Protein AF-A0AB34GK76-F1 (afdb_monomer_lite)

InterPro domains:
  IPR032735 BROMI, middle region [PF14961] (6-188)

Secondary structure (DSSP, 8-state):
-HHHHHHHHHHHHHHHHHHHHT-HHHHHHHHHHHHHHHHHHHHHHHHHHTT-----------SS--HHHHHHHHHHHHHHHHHHHHTSHHHHTT-SEE-TT-SSEE-HHHHHHHHHHHHHHSPP------TT------HHHHHHHHHHHHHHSHHHIIIIISSHHHHHHHHHHHHHHHHS-SS-HHHHHHHHHHH-----

Organism: Eschrichtius robustus (NCBI:txid9764)

Sequence (200 aa):
MINSLIHAYYSRTAVLKLIEKKYKSLITTAVQQCVQYFELCKTMKADEVLGHSKPCGNKQKTFYYSGQELQYIYFIHSLCLLGRLLIYTQGRKLFPIKLKNRKDSVSLADLLVLFTQLIYYSPSCPKMTSPGHLENYSPASMVTEILCILCDQKECAIECLYNNTVIEALLQPIHNLMKGTKVSIKESLNWILVNIQWDF

Foldseek 3Di:
DVVVVVVVVVVVVVVLVCCLPPVVVLLLQLLVLLVVLLVVLVVVVVCVVVVNDDPPPDDDDDVDDDPNRVSLVSNLVSLVVLLVLLVDPSSLVSDQADHPPDPDTQHLQNSLLSLLVCLVSFDDPPPPDDPPDPPPSGSNQSSLVSVVVLCVDPVSCVVRVPDPSNVCSNCVVVVCVVVDPDDPPPVVVCSCVVRDPPPD

pLDDT: mean 77.75, std 19.76, range [31.86, 97.38]

Structure (mmCIF, N/CA/C/O backbone):
data_AF-A0AB34GK76-F1
#
_entry.id   AF-A0AB34GK76-F1
#
loop_
_atom_site.group_PDB
_atom_site.id
_atom_site.type_symbol
_atom_site.label_atom_id
_atom_site.label_alt_id
_atom_site.label_comp_id
_atom_site.label_asym_id
_atom_site.label_entity_id
_atom_site.label_seq_id
_atom_site.pdbx_PDB_ins_code
_atom_site.Cartn_x
_atom_site.Cartn_y
_atom_site.Cartn_z
_atom_site.occupancy
_atom_site.B_iso_or_equiv
_atom_site.auth_seq_id
_atom_site.auth_comp_id
_atom_site.auth_asym_id
_atom_site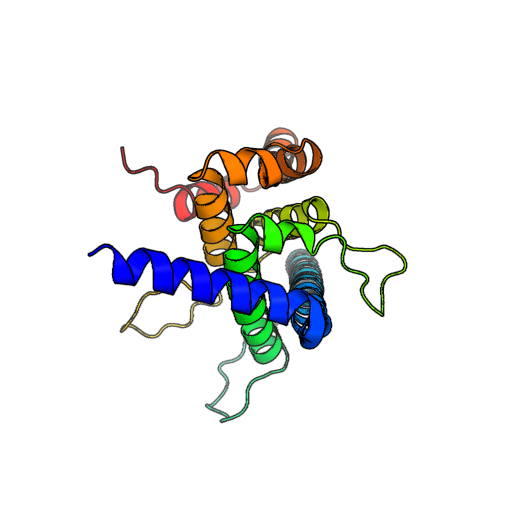.auth_atom_id
_atom_site.pdbx_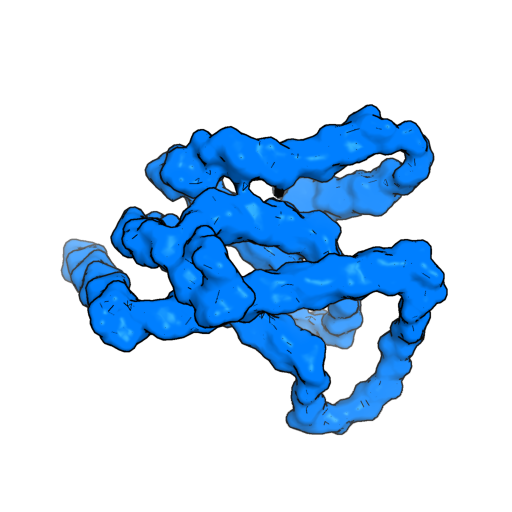PDB_model_num
ATOM 1 N N . MET A 1 1 ? -24.176 -21.810 9.307 1.00 43.62 1 MET A N 1
ATOM 2 C CA . MET A 1 1 ? -23.784 -20.639 8.487 1.00 43.62 1 MET A CA 1
ATOM 3 C C . MET A 1 1 ? -23.491 -19.371 9.306 1.00 43.62 1 MET A C 1
ATOM 5 O O . MET A 1 1 ? -22.731 -18.542 8.838 1.00 43.62 1 MET A O 1
ATOM 9 N N . ILE A 1 2 ? -24.004 -19.230 10.540 1.00 50.25 2 ILE A N 1
ATOM 10 C CA . ILE A 1 2 ? -23.722 -18.077 11.429 1.00 50.25 2 ILE A CA 1
ATOM 11 C C . ILE A 1 2 ? -22.327 -18.167 12.093 1.00 50.25 2 ILE A C 1
ATOM 13 O O . ILE A 1 2 ? -21.619 -17.169 12.198 1.00 50.25 2 ILE A O 1
ATOM 17 N N . ASN A 1 3 ? -21.871 -19.373 12.45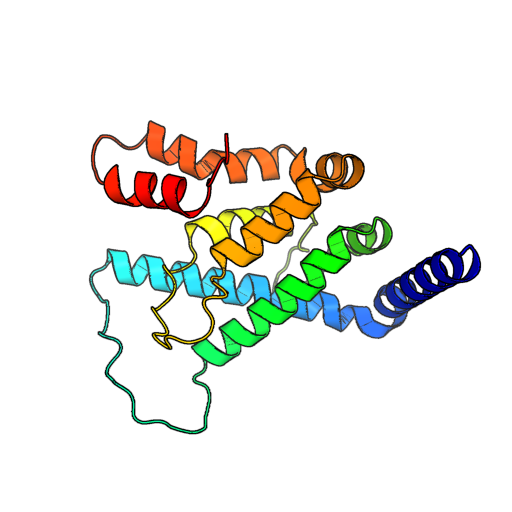3 1.00 39.09 3 ASN A N 1
ATOM 18 C CA . ASN A 1 3 ? -20.585 -19.564 13.141 1.00 39.09 3 ASN A CA 1
ATOM 19 C C . ASN A 1 3 ? -19.352 -19.189 12.297 1.00 39.09 3 ASN A C 1
ATOM 21 O O . ASN A 1 3 ? -18.374 -18.706 12.856 1.00 39.09 3 ASN A O 1
ATOM 25 N N . SER A 1 4 ? -19.378 -19.349 10.967 1.00 41.72 4 SER A N 1
ATOM 26 C CA . SER A 1 4 ? -18.230 -19.013 10.103 1.00 41.72 4 SER A CA 1
ATOM 27 C C . SER A 1 4 ? -18.017 -17.503 9.959 1.00 41.72 4 SER A C 1
ATOM 29 O O . SER A 1 4 ? -16.875 -17.048 9.942 1.00 41.72 4 SER A O 1
ATOM 31 N N . LEU A 1 5 ? -19.098 -16.716 9.917 1.00 52.47 5 LEU A N 1
ATOM 32 C CA . LEU A 1 5 ? -19.041 -15.255 9.820 1.00 52.47 5 LEU A CA 1
ATOM 33 C C . LEU A 1 5 ? -18.483 -14.633 11.110 1.00 52.47 5 LEU A C 1
ATOM 35 O O . LEU A 1 5 ? -17.602 -13.773 11.059 1.00 52.47 5 LEU A O 1
ATOM 39 N N . ILE A 1 6 ? -18.935 -15.132 12.266 1.00 54.16 6 ILE A N 1
ATOM 40 C CA . ILE A 1 6 ? -18.472 -14.686 13.587 1.00 54.16 6 ILE A CA 1
ATOM 41 C C . ILE A 1 6 ? -17.004 -15.085 13.800 1.00 54.16 6 ILE A C 1
ATOM 43 O O . ILE A 1 6 ? -16.203 -14.270 14.257 1.00 54.16 6 ILE A O 1
ATOM 47 N N . HIS A 1 7 ? -16.613 -16.298 13.397 1.00 51.28 7 HIS A N 1
ATOM 48 C CA . HIS A 1 7 ? -15.236 -16.776 13.542 1.00 51.28 7 HIS A CA 1
ATOM 49 C C . HIS A 1 7 ? -14.255 -16.038 12.614 1.00 51.28 7 HIS A C 1
ATOM 51 O O . HIS A 1 7 ? -13.140 -15.706 13.025 1.00 51.28 7 HIS A O 1
ATOM 57 N N . ALA A 1 8 ? -14.670 -15.713 11.385 1.00 56.62 8 ALA A N 1
ATOM 58 C CA . ALA A 1 8 ? -13.870 -14.915 10.457 1.00 56.62 8 ALA A CA 1
ATOM 59 C C . ALA A 1 8 ? -13.699 -13.467 10.948 1.00 56.62 8 ALA A C 1
ATOM 61 O O . ALA A 1 8 ? -12.592 -12.928 10.906 1.00 56.62 8 ALA A O 1
ATOM 62 N N . TYR A 1 9 ? -14.763 -12.843 11.461 1.00 60.91 9 TYR A N 1
ATOM 63 C CA . TYR A 1 9 ? -14.709 -11.482 12.001 1.00 60.91 9 TYR A CA 1
ATOM 64 C C . TYR A 1 9 ? -13.860 -11.387 13.280 1.00 60.91 9 TYR A C 1
ATOM 66 O O . TYR A 1 9 ? -13.034 -10.477 13.426 1.00 60.91 9 TYR A O 1
ATOM 74 N N . TYR A 1 10 ? -14.003 -12.363 14.182 1.00 60.69 10 TYR A N 1
ATOM 75 C CA . TYR A 1 10 ? -13.216 -12.454 15.411 1.00 60.69 10 TYR A CA 1
ATOM 76 C C . TYR A 1 10 ? -11.724 -12.662 15.114 1.00 60.69 10 TYR A C 1
ATOM 78 O O . TYR A 1 10 ? -10.877 -11.941 15.645 1.00 60.69 10 TYR A O 1
ATOM 86 N N . SER A 1 11 ? -11.406 -13.579 14.193 1.00 72.00 11 SER A N 1
ATOM 87 C CA . SER A 1 11 ? -10.033 -13.852 13.756 1.00 72.00 11 SER A CA 1
ATOM 88 C C . SER A 1 11 ? -9.364 -12.612 13.150 1.00 72.00 11 SER A C 1
ATOM 90 O O . SER A 1 11 ? -8.265 -12.241 13.563 1.00 72.00 11 SER A O 1
ATOM 92 N N . ARG A 1 12 ? -10.049 -11.895 12.249 1.00 80.56 12 ARG A N 1
ATOM 93 C CA . ARG A 1 12 ? -9.519 -10.674 11.609 1.00 80.56 12 ARG A CA 1
ATOM 94 C C . ARG A 1 12 ? -9.251 -9.558 12.616 1.00 80.56 12 ARG A C 1
ATOM 96 O O . ARG A 1 12 ? -8.193 -8.934 12.583 1.00 80.56 12 ARG A O 1
ATOM 103 N N . THR A 1 13 ? -10.175 -9.344 13.550 1.00 81.69 13 THR A N 1
ATOM 104 C CA . THR A 1 13 ? -10.023 -8.330 14.602 1.00 81.69 13 THR A CA 1
ATOM 105 C C . THR A 1 13 ? -8.851 -8.657 15.532 1.00 81.69 13 THR A C 1
ATOM 107 O O . THR A 1 13 ? -8.089 -7.762 15.900 1.00 81.69 13 THR A O 1
ATOM 110 N N . ALA A 1 14 ? -8.672 -9.930 15.898 1.00 85.19 14 ALA A N 1
ATOM 111 C CA . ALA A 1 14 ? -7.535 -10.368 16.704 1.00 85.19 14 ALA A CA 1
ATOM 112 C C . ALA A 1 14 ? -6.200 -10.147 15.973 1.00 85.19 14 ALA A C 1
ATOM 114 O O . ALA A 1 14 ? -5.262 -9.613 16.566 1.00 85.19 14 ALA A O 1
ATOM 115 N N . VAL A 1 15 ? -6.131 -10.478 14.679 1.00 87.31 15 VAL A N 1
ATOM 116 C CA . VAL A 1 15 ? -4.936 -10.259 13.849 1.00 87.31 15 VAL A CA 1
ATOM 117 C C . VAL A 1 15 ? -4.590 -8.772 13.749 1.00 87.31 15 VAL A C 1
ATOM 119 O O . VAL A 1 15 ? -3.445 -8.406 14.000 1.00 87.31 15 VAL A O 1
ATOM 122 N N . LEU A 1 16 ? -5.558 -7.894 13.466 1.00 87.69 16 LEU A N 1
ATOM 123 C CA . LEU A 1 16 ? -5.315 -6.446 13.377 1.00 87.69 16 LEU A CA 1
ATOM 124 C C . LEU A 1 16 ? -4.818 -5.862 14.709 1.00 87.69 16 LEU A C 1
ATOM 126 O O . LEU A 1 16 ? -3.861 -5.090 14.723 1.00 87.69 16 LEU A O 1
ATOM 130 N N . LYS A 1 17 ? -5.382 -6.306 15.841 1.00 88.56 17 LYS A N 1
ATOM 131 C CA . LYS A 1 17 ? -4.897 -5.925 17.180 1.00 88.56 17 LYS A CA 1
ATOM 132 C C . LYS A 1 17 ? -3.474 -6.420 17.453 1.00 88.56 17 LYS A C 1
ATOM 134 O O . LYS A 1 17 ? -2.694 -5.716 18.091 1.00 88.56 17 LYS A O 1
ATOM 139 N N . LEU A 1 18 ? -3.120 -7.624 17.000 1.00 90.00 18 LEU A N 1
ATOM 140 C CA . LEU A 1 18 ? -1.758 -8.151 17.130 1.00 90.00 18 LEU A CA 1
ATOM 141 C C . LEU A 1 18 ? -0.768 -7.365 16.268 1.00 90.00 18 LEU A C 1
ATOM 143 O O . LEU A 1 18 ? 0.337 -7.073 16.729 1.00 90.00 18 LEU A O 1
ATOM 147 N N . ILE A 1 19 ? -1.163 -6.992 15.050 1.00 90.38 19 ILE A N 1
ATOM 148 C CA . ILE A 1 19 ? -0.364 -6.132 14.172 1.00 90.38 19 ILE A CA 1
ATOM 149 C C . ILE A 1 19 ? -0.089 -4.796 14.859 1.00 90.38 19 ILE A C 1
ATOM 151 O O . ILE A 1 19 ? 1.066 -4.394 14.961 1.00 90.38 19 ILE A O 1
ATOM 155 N N . GLU A 1 20 ? -1.122 -4.154 15.393 1.00 88.75 20 GLU A N 1
ATOM 156 C CA . GLU A 1 20 ? -1.001 -2.871 16.083 1.00 88.75 20 GLU A CA 1
ATOM 157 C C . GLU A 1 20 ? -0.071 -2.946 17.305 1.00 88.75 20 GLU A C 1
ATOM 159 O O . GLU A 1 20 ? 0.817 -2.106 17.466 1.00 88.75 20 GLU A O 1
ATOM 164 N N . LYS A 1 21 ? -0.253 -3.963 18.157 1.00 89.88 21 LYS A N 1
ATOM 165 C CA . LYS A 1 21 ? 0.428 -4.049 19.459 1.00 89.88 21 LYS A CA 1
ATOM 166 C C . LYS A 1 21 ? 1.820 -4.665 19.402 1.00 89.88 21 LYS A C 1
ATOM 168 O O . LYS A 1 21 ? 2.686 -4.267 20.175 1.00 89.88 21 LYS A O 1
ATOM 173 N N . LYS A 1 22 ? 2.026 -5.672 18.550 1.00 90.50 22 LYS A N 1
ATOM 174 C CA . LYS A 1 22 ? 3.224 -6.528 18.582 1.00 90.50 22 LYS A CA 1
ATOM 175 C C . LYS A 1 22 ? 4.008 -6.510 17.278 1.00 90.50 22 LYS A C 1
ATOM 177 O O . LYS A 1 22 ? 5.233 -6.557 17.315 1.00 90.50 22 LYS A O 1
ATOM 182 N N . TYR A 1 23 ? 3.327 -6.418 16.139 1.00 91.25 23 TYR A N 1
ATOM 183 C CA . TYR A 1 23 ? 3.959 -6.547 14.823 1.00 91.25 23 TYR A CA 1
ATOM 184 C C . TYR A 1 23 ? 3.952 -5.241 14.020 1.00 91.25 23 TYR A C 1
ATOM 186 O O . TYR A 1 23 ? 3.980 -5.268 12.794 1.00 91.25 23 TYR A O 1
ATOM 194 N N . LYS A 1 24 ? 3.972 -4.079 14.687 1.00 90.44 24 LYS A N 1
ATOM 195 C CA . LYS A 1 24 ? 3.975 -2.766 14.017 1.00 90.44 24 LYS A CA 1
ATOM 196 C C . LYS A 1 24 ? 5.164 -2.598 13.067 1.00 90.44 24 LYS A C 1
ATOM 198 O O . LYS A 1 24 ? 5.023 -2.015 11.995 1.00 90.44 24 LYS A O 1
ATOM 203 N N . SER A 1 25 ? 6.313 -3.173 13.430 1.00 92.94 25 SER A N 1
ATOM 204 C CA . SER A 1 25 ? 7.516 -3.199 12.593 1.00 92.94 25 SER A CA 1
ATOM 205 C C . SER A 1 25 ? 7.299 -3.896 11.248 1.00 92.94 25 SER A C 1
ATOM 207 O O . SER A 1 25 ? 7.941 -3.509 10.274 1.00 92.94 25 SER A O 1
ATOM 209 N N . LEU A 1 26 ? 6.385 -4.871 11.160 1.00 94.69 26 LEU A N 1
ATOM 210 C CA . LEU A 1 26 ? 6.037 -5.542 9.907 1.00 94.69 26 LEU A CA 1
ATOM 211 C C . LEU A 1 26 ? 5.428 -4.551 8.912 1.00 94.69 26 LEU A C 1
ATOM 213 O O . LEU A 1 26 ? 5.864 -4.492 7.768 1.00 94.69 26 LEU A O 1
ATOM 217 N N . ILE A 1 27 ? 4.481 -3.724 9.363 1.00 95.38 27 ILE A N 1
ATOM 218 C CA . ILE A 1 27 ? 3.839 -2.718 8.505 1.00 95.38 27 ILE A CA 1
ATOM 219 C C . ILE A 1 27 ? 4.836 -1.613 8.148 1.00 95.38 27 ILE A C 1
ATOM 221 O O . ILE A 1 27 ? 4.908 -1.200 6.995 1.00 95.38 27 ILE A O 1
ATOM 225 N N . THR A 1 28 ? 5.676 -1.190 9.102 1.00 95.56 28 THR A N 1
ATOM 226 C CA . THR A 1 28 ? 6.778 -0.254 8.821 1.00 95.56 28 THR A CA 1
ATOM 227 C C . THR A 1 28 ? 7.719 -0.790 7.745 1.00 95.56 28 THR A C 1
ATOM 229 O O . THR A 1 28 ? 8.105 -0.046 6.847 1.00 95.56 28 THR A O 1
ATOM 232 N N . THR A 1 29 ? 8.055 -2.078 7.809 1.00 95.94 29 THR A N 1
ATOM 233 C CA . THR A 1 29 ? 8.938 -2.725 6.835 1.00 95.94 29 THR A CA 1
ATOM 234 C C . THR A 1 29 ? 8.253 -2.818 5.479 1.00 95.94 29 THR A C 1
ATOM 236 O O . THR A 1 29 ? 8.861 -2.450 4.484 1.00 95.94 29 THR A O 1
ATOM 239 N N . ALA A 1 30 ? 6.980 -3.214 5.435 1.00 97.38 30 ALA A N 1
ATOM 240 C CA . ALA A 1 30 ? 6.218 -3.303 4.195 1.00 97.38 30 ALA A CA 1
ATOM 241 C C . ALA A 1 30 ? 6.132 -1.950 3.468 1.00 97.38 30 ALA A C 1
ATOM 243 O O . ALA A 1 30 ? 6.444 -1.861 2.283 1.00 97.38 30 ALA A O 1
ATOM 244 N N . VAL A 1 31 ? 5.805 -0.871 4.190 1.00 97.00 31 VAL A N 1
ATOM 245 C CA . VAL A 1 31 ? 5.801 0.483 3.610 1.00 97.00 31 VAL A CA 1
ATOM 246 C C . VAL A 1 31 ? 7.194 0.879 3.128 1.00 97.00 31 VAL A C 1
ATOM 248 O O . VAL A 1 31 ? 7.331 1.434 2.040 1.00 97.00 31 VAL A O 1
ATOM 251 N N . GLN A 1 32 ? 8.239 0.562 3.896 1.00 96.06 32 GLN A N 1
ATOM 252 C CA . GLN A 1 32 ? 9.613 0.847 3.490 1.00 96.06 32 GLN A CA 1
ATOM 253 C C . GLN A 1 32 ? 9.999 0.117 2.194 1.00 96.06 32 GLN A C 1
ATOM 255 O O . GLN A 1 32 ? 10.628 0.732 1.337 1.00 96.06 32 GLN A O 1
ATOM 260 N N . GLN A 1 33 ? 9.608 -1.148 2.025 1.00 96.00 33 GLN A N 1
ATOM 261 C CA . GLN A 1 33 ? 9.881 -1.910 0.801 1.00 96.00 33 GLN A CA 1
ATOM 262 C C . GLN A 1 33 ? 9.156 -1.312 -0.414 1.00 96.00 33 GLN A C 1
ATOM 264 O O . GLN A 1 33 ? 9.755 -1.206 -1.481 1.00 96.00 33 GLN A O 1
ATOM 269 N N . CYS A 1 34 ? 7.916 -0.835 -0.255 1.00 96.12 34 CYS A N 1
ATOM 270 C CA . CYS A 1 34 ? 7.207 -0.124 -1.326 1.00 96.12 34 CYS A CA 1
ATOM 271 C C . CYS A 1 34 ? 7.913 1.175 -1.739 1.00 96.12 34 CYS A C 1
ATOM 273 O O . CYS A 1 34 ? 8.073 1.428 -2.931 1.00 96.12 34 CYS A O 1
ATOM 275 N N . VAL A 1 35 ? 8.394 1.966 -0.775 1.00 94.88 35 VAL A N 1
ATOM 276 C CA . VAL A 1 35 ? 9.174 3.189 -1.048 1.00 94.88 35 VAL A CA 1
ATOM 277 C C . VAL A 1 35 ? 10.488 2.866 -1.754 1.00 94.88 35 VAL A C 1
ATOM 279 O O . VAL A 1 35 ? 10.820 3.496 -2.754 1.00 94.88 35 VAL A O 1
ATOM 282 N N . GLN A 1 36 ? 11.225 1.866 -1.273 1.00 93.56 36 GLN A N 1
ATOM 283 C CA . GLN A 1 36 ? 12.500 1.465 -1.871 1.00 93.56 36 GLN A CA 1
ATOM 284 C C . GLN A 1 36 ? 12.327 0.965 -3.308 1.00 93.56 36 GLN A C 1
ATOM 286 O O . GLN A 1 36 ? 13.109 1.333 -4.182 1.00 93.56 36 GLN A O 1
ATOM 291 N N . TYR A 1 37 ? 11.289 0.168 -3.562 1.00 94.25 37 TYR A N 1
ATOM 292 C CA . TYR A 1 37 ? 10.987 -0.321 -4.903 1.00 94.25 37 TYR A CA 1
ATOM 293 C C . TYR A 1 37 ? 10.553 0.804 -5.851 1.00 94.25 37 TYR A C 1
ATOM 295 O O . TYR A 1 37 ? 10.947 0.823 -7.016 1.00 94.25 37 TYR A O 1
ATOM 303 N N . PHE A 1 38 ? 9.789 1.778 -5.357 1.00 92.88 38 PHE A N 1
ATOM 304 C CA . PHE A 1 38 ? 9.407 2.941 -6.150 1.00 92.88 38 PHE A CA 1
ATOM 305 C C . PHE A 1 38 ? 10.617 3.786 -6.576 1.00 92.88 38 PHE A C 1
ATOM 307 O O . PHE A 1 38 ? 10.728 4.145 -7.749 1.00 92.88 38 PHE A O 1
ATOM 314 N N . GLU A 1 39 ? 11.560 4.055 -5.667 1.00 91.69 39 GLU A N 1
ATOM 315 C CA . GLU A 1 39 ? 12.783 4.783 -6.031 1.00 91.69 39 GLU A CA 1
ATOM 316 C C . GLU A 1 39 ? 13.643 4.000 -7.035 1.00 91.69 39 GLU A C 1
ATOM 318 O O . GLU A 1 39 ? 14.188 4.603 -7.957 1.00 91.69 39 GLU A O 1
ATOM 323 N N . LEU A 1 40 ? 13.694 2.664 -6.934 1.00 90.06 40 LEU A N 1
ATOM 324 C CA . LEU A 1 40 ? 14.324 1.817 -7.956 1.00 90.06 40 LEU A CA 1
ATOM 325 C C . LEU A 1 40 ? 13.653 1.981 -9.332 1.00 90.06 40 LEU A C 1
ATOM 327 O O . LEU A 1 40 ? 14.337 2.080 -10.346 1.00 90.06 40 LEU A O 1
ATOM 331 N N . CYS A 1 41 ? 12.320 2.031 -9.388 1.00 87.94 41 CYS A N 1
ATOM 332 C CA . CYS A 1 41 ? 11.604 2.238 -10.651 1.00 87.94 41 CYS A CA 1
ATOM 333 C C . CYS A 1 41 ? 11.936 3.605 -11.270 1.00 87.94 41 CYS A C 1
ATOM 335 O O . CYS A 1 41 ? 12.122 3.713 -12.482 1.00 87.94 41 CYS A O 1
ATOM 337 N N . LYS A 1 42 ? 12.061 4.650 -10.444 1.00 86.12 42 LYS A N 1
ATOM 338 C CA . LYS A 1 42 ? 12.428 5.994 -10.910 1.00 86.12 42 LYS A CA 1
ATOM 339 C C . LYS A 1 42 ? 13.842 6.054 -11.478 1.00 86.12 42 LYS A C 1
ATOM 341 O O . LYS A 1 42 ? 14.029 6.686 -12.516 1.00 86.12 42 LYS A O 1
ATOM 346 N N . THR A 1 43 ? 14.817 5.408 -10.836 1.00 85.88 43 THR A N 1
ATOM 347 C CA . THR A 1 43 ? 16.192 5.375 -11.360 1.00 85.88 43 THR A CA 1
ATOM 348 C C . THR A 1 43 ? 16.257 4.622 -12.685 1.00 85.88 43 THR A C 1
ATOM 350 O O . THR A 1 43 ? 16.843 5.130 -13.635 1.00 85.88 43 THR A O 1
ATOM 353 N N . MET A 1 44 ? 15.562 3.486 -12.800 1.00 81.25 44 MET A N 1
ATOM 354 C CA . MET A 1 44 ? 15.473 2.728 -14.055 1.00 81.25 44 MET A CA 1
ATOM 355 C C . MET A 1 44 ? 14.847 3.543 -15.194 1.00 81.25 44 MET A C 1
ATOM 357 O O . MET A 1 44 ? 15.394 3.583 -16.292 1.00 81.25 44 MET A O 1
ATOM 361 N N . LYS A 1 45 ? 13.731 4.237 -14.935 1.00 74.06 45 LYS A N 1
ATOM 362 C CA . LYS A 1 45 ? 13.075 5.103 -15.929 1.00 74.06 45 LYS A CA 1
ATOM 363 C C . LYS A 1 45 ? 13.967 6.261 -16.381 1.00 74.06 45 LYS A C 1
ATOM 365 O O . LYS A 1 45 ? 13.944 6.618 -17.554 1.00 74.06 45 LYS A O 1
ATOM 370 N N . ALA A 1 46 ? 14.751 6.848 -15.475 1.00 75.19 46 ALA A N 1
ATOM 371 C CA . ALA A 1 46 ? 15.710 7.892 -15.831 1.00 75.19 46 ALA A CA 1
ATOM 372 C C . ALA A 1 46 ? 16.831 7.347 -16.737 1.00 75.19 46 ALA A C 1
ATOM 374 O O . ALA A 1 46 ? 17.153 7.971 -17.749 1.00 75.19 46 ALA A O 1
ATOM 375 N N . ASP A 1 47 ? 17.364 6.162 -16.426 1.00 70.25 47 ASP A N 1
ATOM 376 C CA . ASP A 1 47 ? 18.407 5.500 -17.220 1.00 70.25 47 ASP A CA 1
ATOM 377 C C . ASP A 1 47 ? 17.914 5.077 -18.621 1.00 70.25 47 ASP A C 1
ATOM 379 O O . ASP A 1 47 ? 18.670 5.160 -19.595 1.00 70.25 47 ASP A O 1
ATOM 383 N N . GLU A 1 48 ? 16.644 4.664 -18.749 1.00 66.44 48 GLU A N 1
ATOM 384 C CA . GLU A 1 48 ? 15.988 4.384 -20.040 1.00 66.44 48 GLU A CA 1
ATOM 385 C C . GLU A 1 48 ? 15.923 5.637 -20.926 1.00 66.44 48 GLU A C 1
ATOM 387 O O . GLU A 1 48 ? 16.270 5.578 -22.107 1.00 66.44 48 GLU A O 1
ATOM 392 N N . VAL A 1 49 ? 15.542 6.787 -20.356 1.00 62.34 49 VAL A N 1
ATOM 393 C CA . VAL A 1 49 ? 15.475 8.077 -21.070 1.00 62.34 49 VAL A CA 1
ATOM 394 C C . VAL A 1 49 ? 16.864 8.560 -21.509 1.00 62.34 49 VAL A C 1
ATOM 396 O O . VAL A 1 49 ? 16.998 9.174 -22.566 1.00 62.34 49 VAL A O 1
ATOM 399 N N . LEU A 1 50 ? 17.909 8.244 -20.740 1.00 63.62 50 LEU A N 1
ATOM 400 C CA . LEU A 1 50 ? 19.311 8.533 -21.071 1.00 63.62 50 LEU A CA 1
ATOM 401 C C . LEU A 1 50 ? 19.917 7.563 -22.108 1.00 63.62 50 LEU A C 1
ATOM 403 O O . LEU A 1 50 ? 21.081 7.715 -22.478 1.00 63.62 50 LEU A O 1
ATOM 407 N N . GLY A 1 51 ? 19.154 6.579 -22.605 1.00 53.25 51 GLY A N 1
ATOM 408 C CA . GLY A 1 51 ? 19.612 5.639 -23.634 1.00 53.25 51 GLY A CA 1
ATOM 409 C C . GLY A 1 51 ? 20.670 4.644 -23.144 1.00 53.25 51 GLY A C 1
ATOM 410 O O . GLY A 1 51 ? 21.393 4.055 -23.948 1.00 53.25 51 GLY A O 1
ATOM 411 N N . HIS A 1 52 ? 20.789 4.441 -21.829 1.00 50.53 52 HIS A N 1
ATOM 412 C CA . HIS A 1 52 ? 21.772 3.544 -21.212 1.00 50.53 52 HIS A CA 1
ATOM 413 C C . HIS A 1 52 ? 21.178 2.184 -20.821 1.00 50.53 52 HIS A C 1
ATOM 415 O O . HIS A 1 52 ? 21.626 1.546 -19.865 1.00 50.53 52 HIS A O 1
ATOM 421 N N . SER A 1 53 ? 20.192 1.690 -21.577 1.00 49.34 53 SER A N 1
ATOM 422 C CA . SER A 1 53 ? 19.631 0.359 -21.353 1.00 49.34 53 SER A CA 1
ATOM 423 C C . SER A 1 53 ? 20.683 -0.712 -21.660 1.00 49.34 53 SER A C 1
ATOM 425 O O . SER A 1 53 ? 20.905 -1.082 -22.816 1.00 49.34 53 SER A O 1
ATOM 427 N N . LYS A 1 54 ? 21.351 -1.233 -20.625 1.00 47.41 54 LYS A N 1
ATOM 428 C CA . LYS A 1 54 ? 22.139 -2.460 -20.768 1.00 47.41 54 LYS A CA 1
ATOM 429 C C . LYS A 1 54 ? 21.179 -3.589 -21.155 1.00 47.41 54 LYS A C 1
ATOM 431 O O . LYS A 1 54 ? 20.206 -3.807 -20.432 1.00 47.41 54 LYS A O 1
ATOM 436 N N . PRO A 1 55 ? 21.431 -4.325 -22.251 1.00 41.16 55 PRO A N 1
ATOM 437 C CA . PRO A 1 55 ? 20.610 -5.475 -22.584 1.00 41.16 55 PRO A CA 1
ATOM 438 C C . PRO A 1 55 ? 20.705 -6.479 -21.433 1.00 41.16 55 PRO A C 1
ATOM 440 O O . PRO A 1 55 ? 21.802 -6.796 -20.962 1.00 41.16 55 PRO A O 1
ATOM 443 N N . CYS A 1 56 ? 19.551 -6.955 -20.961 1.00 48.28 56 CYS A N 1
ATOM 444 C CA . CYS A 1 56 ? 19.481 -8.054 -20.008 1.00 48.28 56 CYS A CA 1
ATOM 445 C C . CYS A 1 56 ? 20.020 -9.303 -20.714 1.00 48.28 56 CYS A C 1
ATOM 447 O O . CYS A 1 56 ? 19.310 -9.989 -21.447 1.00 48.28 56 CYS A O 1
ATOM 449 N N . GLY A 1 57 ? 21.330 -9.513 -20.588 1.00 42.97 57 GLY A N 1
ATOM 450 C CA . GLY A 1 57 ? 22.023 -10.650 -21.164 1.00 42.97 57 GLY A CA 1
ATOM 451 C C . GLY A 1 57 ? 21.418 -11.942 -20.637 1.00 42.97 57 GLY A C 1
ATOM 452 O O . GLY A 1 57 ? 21.139 -12.066 -19.447 1.00 42.97 57 GLY A O 1
ATOM 453 N N . ASN A 1 58 ? 21.226 -12.884 -21.552 1.00 54.34 58 ASN A N 1
ATOM 454 C CA . ASN A 1 58 ? 20.751 -14.234 -21.302 1.00 54.34 58 ASN A CA 1
ATOM 455 C C . ASN A 1 58 ? 21.614 -14.877 -20.196 1.00 54.34 58 ASN A C 1
ATOM 457 O O . ASN A 1 58 ? 22.765 -15.243 -20.438 1.00 54.34 58 ASN A O 1
ATOM 461 N N . LYS A 1 59 ? 21.107 -14.934 -18.957 1.00 54.09 59 LYS A N 1
ATOM 462 C CA . LYS A 1 59 ? 21.855 -15.460 -17.809 1.00 54.09 59 LYS A CA 1
ATOM 463 C C . LYS A 1 59 ? 21.435 -16.895 -17.532 1.00 54.09 59 LYS A C 1
ATOM 465 O O . LYS A 1 59 ? 20.298 -17.191 -17.183 1.00 54.09 59 LYS A O 1
ATOM 470 N N . GLN A 1 60 ? 22.419 -17.766 -17.704 1.00 57.53 60 GLN A N 1
ATOM 471 C CA . GLN A 1 60 ? 22.506 -19.131 -17.206 1.00 57.53 60 GLN A CA 1
ATOM 472 C C . GLN A 1 60 ? 21.839 -19.260 -15.820 1.00 57.53 60 GLN A C 1
ATOM 474 O O . GLN A 1 60 ? 22.043 -18.403 -14.961 1.00 57.53 60 GLN A O 1
ATOM 479 N N . LYS A 1 61 ? 21.023 -20.307 -15.618 1.00 55.62 61 LYS A N 1
ATOM 480 C CA . LYS A 1 61 ? 20.262 -20.569 -14.381 1.00 55.62 61 LYS A CA 1
ATOM 481 C C . LYS A 1 61 ? 21.195 -20.683 -13.167 1.00 55.62 61 LYS A C 1
ATOM 483 O O . LYS A 1 61 ? 21.656 -21.769 -12.831 1.00 55.62 61 LYS A O 1
ATOM 488 N N . THR A 1 62 ? 21.452 -19.569 -12.495 1.00 59.31 62 THR A N 1
ATOM 489 C CA . THR A 1 62 ? 22.019 -19.550 -11.142 1.00 59.31 62 THR A CA 1
ATOM 490 C C . THR A 1 62 ? 20.873 -19.689 -10.141 1.00 59.31 62 THR A C 1
ATOM 492 O O . THR A 1 62 ? 19.872 -18.994 -10.264 1.00 59.31 62 THR A O 1
ATOM 495 N N . PHE A 1 63 ? 21.008 -20.554 -9.132 1.00 69.25 63 PHE A N 1
ATOM 496 C CA . PHE A 1 63 ? 19.999 -20.780 -8.077 1.00 69.25 63 PHE A CA 1
ATOM 497 C C . PHE A 1 63 ? 19.831 -19.604 -7.083 1.00 69.25 63 PHE A C 1
ATOM 499 O O . PHE A 1 63 ? 19.244 -19.777 -6.019 1.00 69.25 63 PHE A O 1
ATOM 506 N N . TYR A 1 64 ? 20.355 -18.417 -7.397 1.00 77.62 64 TYR A N 1
ATOM 507 C CA . TYR A 1 64 ? 20.363 -17.252 -6.512 1.00 77.62 64 TYR A CA 1
ATOM 508 C C . TYR A 1 64 ? 19.625 -16.082 -7.163 1.00 77.62 64 TYR A C 1
ATOM 510 O O . TYR A 1 64 ? 19.893 -15.756 -8.318 1.00 77.62 64 TYR A O 1
ATOM 518 N N . TYR A 1 65 ? 18.741 -15.432 -6.402 1.00 79.38 65 TYR A N 1
ATOM 519 C CA . TYR A 1 65 ? 18.090 -14.190 -6.818 1.00 79.38 65 TYR A CA 1
ATOM 520 C C . TYR A 1 65 ? 19.101 -13.042 -6.884 1.00 79.38 65 TYR A C 1
ATOM 522 O O . TYR A 1 65 ? 19.914 -12.852 -5.974 1.00 79.38 65 TYR A O 1
ATOM 530 N N . SER A 1 66 ? 19.019 -12.234 -7.936 1.00 84.81 66 SER A N 1
ATOM 531 C CA . SER A 1 66 ? 19.670 -10.929 -7.988 1.00 84.81 66 SER A CA 1
ATOM 532 C C . SER A 1 66 ? 19.061 -9.966 -6.963 1.00 84.81 66 SER A C 1
ATOM 534 O O . SER A 1 66 ? 17.937 -10.146 -6.490 1.00 84.81 66 SER A O 1
ATOM 536 N N . GLY A 1 67 ? 19.786 -8.890 -6.640 1.00 85.44 67 GLY A N 1
ATOM 537 C CA . GLY A 1 67 ? 19.283 -7.864 -5.721 1.00 85.44 67 GLY A CA 1
ATOM 538 C C . GLY A 1 67 ? 17.955 -7.239 -6.173 1.00 85.44 67 GLY A C 1
ATOM 539 O O . GLY A 1 67 ? 17.087 -6.996 -5.341 1.00 85.44 67 GLY A O 1
ATOM 540 N N . GLN A 1 68 ? 17.769 -7.043 -7.484 1.00 84.31 68 GLN A N 1
ATOM 541 C CA . GLN A 1 68 ? 16.536 -6.489 -8.057 1.00 84.31 68 GLN A CA 1
ATOM 542 C C . GLN A 1 68 ? 15.366 -7.477 -7.975 1.00 84.31 68 GLN A C 1
ATOM 544 O O . GLN A 1 68 ? 14.259 -7.082 -7.616 1.00 84.31 68 GLN A O 1
ATOM 549 N N . GLU A 1 69 ? 15.606 -8.765 -8.246 1.00 85.19 69 GLU A N 1
ATOM 550 C CA . GLU A 1 69 ? 14.582 -9.810 -8.102 1.00 85.19 69 GLU A CA 1
ATOM 551 C C . GLU A 1 69 ? 14.137 -9.946 -6.645 1.00 85.19 69 GLU A C 1
ATOM 553 O O . GLU A 1 69 ? 12.943 -10.025 -6.365 1.00 85.19 69 GLU A O 1
ATOM 558 N N . LEU A 1 70 ? 15.079 -9.893 -5.701 1.00 88.94 70 LEU A N 1
ATOM 559 C CA . LEU A 1 70 ? 14.761 -9.948 -4.279 1.00 88.94 70 LEU A CA 1
ATOM 560 C C . LEU A 1 70 ? 13.965 -8.714 -3.817 1.00 88.94 70 LEU A C 1
ATOM 562 O O . LEU A 1 70 ? 12.995 -8.852 -3.072 1.00 88.94 70 LEU A O 1
ATOM 566 N N . GLN A 1 71 ? 14.331 -7.515 -4.282 1.00 90.38 71 GLN A N 1
ATOM 567 C CA . GLN A 1 71 ? 13.572 -6.286 -4.015 1.00 90.38 71 GLN A CA 1
ATOM 568 C C . GLN A 1 71 ? 12.149 -6.358 -4.575 1.00 90.38 71 GLN A C 1
ATOM 570 O O . GLN A 1 71 ? 11.206 -5.970 -3.888 1.00 90.38 71 GLN A O 1
ATOM 575 N N . TYR A 1 72 ? 11.981 -6.894 -5.784 1.00 90.38 72 TYR A N 1
ATOM 576 C CA . TYR A 1 72 ? 10.668 -7.122 -6.379 1.00 90.38 72 TYR A CA 1
ATOM 577 C C . TYR A 1 72 ? 9.827 -8.120 -5.563 1.00 90.38 72 TYR A C 1
ATOM 579 O O . TYR A 1 72 ? 8.668 -7.839 -5.266 1.00 90.38 72 TYR A O 1
ATOM 587 N N . ILE A 1 73 ? 10.407 -9.241 -5.121 1.00 90.88 73 ILE A N 1
ATOM 588 C CA . ILE A 1 73 ? 9.711 -10.224 -4.272 1.00 90.88 73 ILE A CA 1
ATOM 589 C C . ILE A 1 73 ? 9.240 -9.573 -2.963 1.00 90.88 73 ILE A C 1
ATOM 591 O O . ILE A 1 73 ? 8.071 -9.700 -2.586 1.00 90.88 73 ILE A O 1
ATOM 595 N N . TYR A 1 74 ? 10.117 -8.831 -2.278 1.00 94.44 74 TYR A N 1
ATOM 596 C CA . TYR A 1 74 ? 9.737 -8.117 -1.057 1.00 94.44 74 TYR A CA 1
ATOM 597 C C . TYR A 1 74 ? 8.658 -7.069 -1.305 1.00 94.44 74 TYR A C 1
ATOM 599 O O . TYR A 1 74 ? 7.745 -6.936 -0.486 1.00 94.44 74 TYR A O 1
ATOM 607 N N . PHE A 1 75 ? 8.736 -6.354 -2.425 1.00 95.25 75 PHE A N 1
ATOM 608 C CA . PHE A 1 75 ? 7.718 -5.402 -2.839 1.00 95.25 75 PHE A CA 1
ATOM 609 C C . PHE A 1 75 ? 6.354 -6.073 -3.021 1.00 95.25 75 PHE A C 1
ATOM 611 O O . PHE A 1 75 ? 5.400 -5.633 -2.386 1.00 95.25 75 PHE A O 1
ATOM 618 N N . ILE A 1 76 ? 6.257 -7.154 -3.802 1.00 92.81 76 ILE A N 1
ATOM 619 C CA . ILE A 1 76 ? 4.984 -7.845 -4.064 1.00 92.8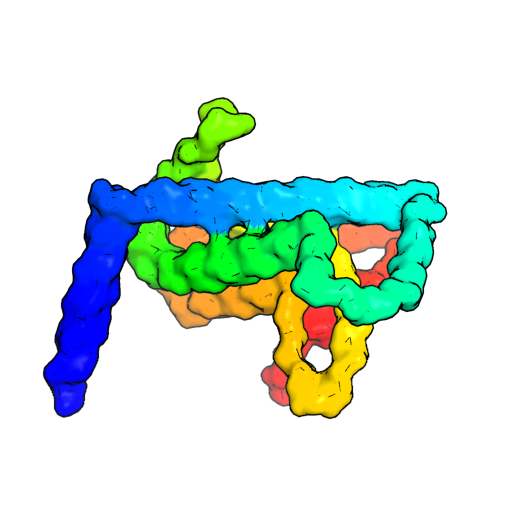1 76 ILE A CA 1
ATOM 620 C C . ILE A 1 76 ? 4.351 -8.342 -2.762 1.00 92.81 76 ILE A C 1
ATOM 622 O O . ILE A 1 76 ? 3.172 -8.098 -2.508 1.00 92.81 76 ILE A O 1
ATOM 626 N N . HIS A 1 77 ? 5.126 -8.969 -1.875 1.00 93.94 77 HIS A N 1
ATOM 627 C CA . HIS A 1 77 ? 4.593 -9.420 -0.587 1.00 93.94 77 HIS A CA 1
ATOM 628 C C . HIS A 1 77 ? 4.150 -8.263 0.314 1.00 93.94 77 HIS A C 1
ATOM 630 O O . HIS A 1 77 ? 3.112 -8.352 0.976 1.00 93.94 77 HIS A O 1
ATOM 636 N N . SER A 1 78 ? 4.916 -7.171 0.325 1.00 97.31 78 SER A N 1
ATOM 637 C CA . SER A 1 78 ? 4.576 -5.966 1.085 1.00 97.31 78 SER A CA 1
ATOM 638 C C . SER A 1 78 ? 3.298 -5.324 0.559 1.00 97.31 78 SER A C 1
ATOM 640 O O . SER A 1 78 ? 2.418 -4.973 1.343 1.00 97.31 78 SER A O 1
ATOM 642 N N . LEU A 1 79 ? 3.162 -5.242 -0.762 1.00 95.88 79 LEU A N 1
ATOM 643 C CA . LEU A 1 79 ? 1.990 -4.719 -1.443 1.00 95.88 79 LEU A CA 1
ATOM 644 C C . LEU A 1 79 ? 0.749 -5.565 -1.133 1.00 95.88 79 LEU A C 1
ATOM 646 O O . LEU A 1 79 ? -0.262 -5.013 -0.712 1.00 95.88 79 LEU A O 1
ATOM 650 N N . CYS A 1 80 ? 0.835 -6.894 -1.231 1.00 93.88 80 CYS A N 1
ATOM 651 C CA . CYS A 1 80 ? -0.263 -7.802 -0.882 1.00 93.88 80 CYS A CA 1
ATOM 652 C C . CYS A 1 80 ? -0.705 -7.660 0.583 1.00 93.88 80 CYS A C 1
ATOM 654 O O . CYS A 1 80 ? -1.903 -7.658 0.882 1.00 93.88 80 CYS A O 1
ATOM 656 N N . LEU A 1 81 ? 0.251 -7.533 1.510 1.00 95.56 81 LEU A N 1
ATOM 657 C CA . LEU A 1 81 ? -0.045 -7.303 2.924 1.00 95.56 81 LEU A CA 1
ATOM 658 C C . LEU A 1 81 ? -0.771 -5.969 3.126 1.00 95.56 81 LEU A C 1
ATOM 660 O O . LEU A 1 81 ? -1.798 -5.924 3.805 1.00 95.56 81 LEU A O 1
ATOM 664 N N . LEU A 1 82 ? -0.242 -4.893 2.541 1.00 96.94 82 LEU A N 1
ATOM 665 C CA . LEU A 1 82 ? -0.806 -3.553 2.667 1.00 96.94 82 LEU A CA 1
ATOM 666 C C . LEU A 1 82 ? -2.178 -3.459 1.996 1.00 96.94 82 LEU A C 1
ATOM 668 O O . LEU A 1 82 ? -3.107 -2.968 2.623 1.00 96.94 82 LEU A O 1
ATOM 672 N N . GLY A 1 83 ? -2.357 -4.003 0.794 1.00 95.06 83 GLY A N 1
ATOM 673 C CA . GLY A 1 83 ? -3.649 -4.031 0.106 1.00 95.06 83 GLY A CA 1
ATOM 674 C C . GLY A 1 83 ? -4.739 -4.667 0.967 1.00 95.06 83 GLY A C 1
ATOM 675 O O . GLY A 1 83 ? -5.786 -4.064 1.195 1.00 95.06 83 GLY A O 1
ATOM 676 N N . ARG A 1 84 ? -4.455 -5.829 1.572 1.00 92.81 84 ARG A N 1
ATOM 677 C CA . ARG A 1 84 ? -5.389 -6.480 2.508 1.00 92.81 84 ARG A CA 1
ATOM 678 C C . ARG A 1 84 ? -5.635 -5.662 3.770 1.00 92.81 84 ARG A C 1
ATOM 680 O O . ARG A 1 84 ? -6.747 -5.668 4.287 1.00 92.81 84 ARG A O 1
ATOM 687 N N . LEU A 1 85 ? -4.610 -4.987 4.284 1.00 94.44 85 LEU A N 1
ATOM 688 C CA . LEU A 1 85 ? -4.717 -4.142 5.469 1.00 94.44 85 LEU A CA 1
ATOM 689 C C . LEU A 1 85 ? -5.654 -2.950 5.228 1.00 94.44 85 LEU A C 1
ATOM 691 O O . LEU A 1 85 ? -6.469 -2.636 6.094 1.00 94.44 85 LEU A O 1
ATOM 695 N N . LEU A 1 86 ? -5.552 -2.312 4.059 1.00 95.19 86 LEU A N 1
ATOM 696 C CA . LEU A 1 86 ? -6.276 -1.085 3.717 1.00 95.19 86 LEU A CA 1
ATOM 697 C C . LEU A 1 86 ? -7.787 -1.281 3.558 1.00 95.19 86 LEU A C 1
ATOM 699 O O . LEU A 1 86 ? -8.543 -0.337 3.793 1.00 95.19 86 LEU A O 1
ATOM 703 N N . ILE A 1 87 ? -8.233 -2.502 3.260 1.00 93.25 87 ILE A N 1
ATOM 704 C CA . ILE A 1 87 ? -9.659 -2.868 3.238 1.00 93.25 87 ILE A CA 1
ATOM 705 C C . ILE A 1 87 ? -10.297 -2.650 4.623 1.00 93.25 87 ILE A C 1
ATOM 707 O O . ILE A 1 87 ? -11.458 -2.261 4.737 1.00 93.25 87 ILE A O 1
ATOM 711 N N . TYR A 1 88 ? -9.538 -2.836 5.707 1.00 92.12 88 TYR A N 1
ATOM 712 C CA . TYR A 1 88 ? -10.067 -2.736 7.065 1.00 92.12 88 TYR A CA 1
ATOM 713 C C . TYR A 1 88 ? -9.849 -1.353 7.677 1.00 92.12 88 TYR A C 1
ATOM 715 O O . TYR A 1 88 ? -8.729 -0.842 7.731 1.00 92.12 88 TYR A O 1
ATOM 723 N N . THR A 1 89 ? -10.899 -0.794 8.281 1.00 91.69 89 THR A N 1
ATOM 724 C CA . THR A 1 89 ? -10.847 0.498 8.985 1.00 91.69 89 THR A CA 1
ATOM 725 C C . THR A 1 89 ? -9.753 0.545 10.055 1.00 91.69 89 THR A C 1
ATOM 727 O O . THR A 1 89 ? -9.046 1.540 10.179 1.00 91.69 89 THR A O 1
ATOM 730 N N . GLN A 1 90 ? -9.563 -0.530 10.826 1.00 91.00 90 GLN A N 1
ATOM 731 C CA . GLN A 1 90 ? -8.507 -0.601 11.843 1.00 91.00 90 GLN A CA 1
ATOM 732 C C . GLN A 1 90 ? -7.112 -0.693 11.216 1.00 91.00 90 GLN A C 1
ATOM 734 O O . GLN A 1 90 ? -6.157 -0.199 11.804 1.00 91.00 90 GLN A O 1
ATOM 739 N N . GLY A 1 91 ? -6.995 -1.275 10.020 1.00 93.19 91 GLY A N 1
ATOM 740 C CA . GLY A 1 91 ? -5.748 -1.284 9.263 1.00 93.19 91 GLY A CA 1
ATOM 741 C C . GLY A 1 91 ? -5.359 0.115 8.787 1.00 93.19 91 GLY A C 1
ATOM 742 O O . GLY A 1 91 ? -4.211 0.520 8.956 1.00 93.19 91 GLY A O 1
ATOM 743 N N . ARG A 1 92 ? -6.327 0.902 8.300 1.00 95.00 92 ARG A N 1
ATOM 744 C CA . ARG A 1 92 ? -6.120 2.314 7.922 1.00 95.00 92 ARG A CA 1
ATOM 745 C C . ARG A 1 92 ? -5.698 3.190 9.107 1.00 95.00 92 ARG A C 1
ATOM 747 O O . ARG A 1 92 ? -4.839 4.051 8.954 1.00 95.00 92 ARG A O 1
ATOM 754 N N . LYS A 1 93 ? -6.209 2.910 10.311 1.00 94.44 93 LYS A N 1
ATOM 755 C CA . LYS A 1 93 ? -5.826 3.603 11.560 1.00 94.44 93 LYS A CA 1
ATOM 756 C C . LYS A 1 93 ? -4.378 3.361 12.008 1.00 94.44 93 LYS A C 1
ATOM 758 O O . LYS A 1 93 ? -3.917 4.030 12.928 1.00 94.44 93 LYS A O 1
ATOM 763 N N . LEU A 1 94 ? -3.650 2.432 11.381 1.00 94.19 94 LEU A N 1
ATOM 764 C CA . LEU A 1 94 ? -2.219 2.242 11.647 1.00 94.19 94 LEU A CA 1
ATOM 765 C C . LEU A 1 94 ? -1.347 3.347 11.037 1.00 94.19 94 LEU A C 1
ATOM 767 O O . LEU A 1 94 ? -0.171 3.457 11.391 1.00 94.19 94 LEU A O 1
ATOM 771 N N . PHE A 1 95 ? -1.912 4.152 10.137 1.00 95.56 95 PHE A N 1
ATOM 772 C CA . PHE A 1 95 ? -1.261 5.315 9.554 1.00 95.56 95 PHE A CA 1
ATOM 773 C C . PHE A 1 95 ? -1.507 6.559 10.420 1.00 95.56 95 PHE A C 1
ATOM 775 O O . PHE A 1 95 ? -2.583 6.700 11.001 1.00 95.56 95 PHE A O 1
ATOM 782 N N . PRO A 1 96 ? -0.529 7.479 10.506 1.00 95.75 96 PRO A N 1
ATOM 783 C CA . PRO A 1 96 ? 0.710 7.529 9.726 1.00 95.75 96 PRO A CA 1
ATOM 784 C C . PRO A 1 96 ? 1.850 6.652 10.282 1.00 95.75 96 PRO A C 1
ATOM 786 O O . PRO A 1 96 ? 1.949 6.392 11.484 1.00 95.75 96 PRO A O 1
ATOM 789 N N . ILE A 1 97 ? 2.761 6.230 9.400 1.00 94.88 97 ILE A N 1
ATOM 790 C CA . ILE A 1 97 ? 3.892 5.349 9.726 1.00 94.88 97 ILE A CA 1
ATOM 791 C C . ILE A 1 97 ? 5.210 6.119 9.662 1.00 94.88 97 ILE A C 1
ATOM 793 O O . ILE A 1 97 ? 5.591 6.654 8.625 1.00 94.88 97 ILE A O 1
ATOM 797 N N . LYS A 1 98 ? 5.949 6.137 10.774 1.00 92.38 98 LYS A N 1
ATOM 798 C CA . LYS A 1 98 ? 7.295 6.720 10.839 1.00 92.38 98 LYS A CA 1
ATOM 799 C C . LYS A 1 98 ? 8.319 5.725 10.293 1.00 92.38 98 LYS A C 1
ATOM 801 O O . LYS A 1 98 ? 8.481 4.643 10.857 1.00 92.38 98 LYS A O 1
ATOM 806 N N . LEU A 1 99 ? 9.003 6.090 9.211 1.00 89.69 99 LEU A N 1
ATOM 807 C CA . LEU A 1 99 ? 10.113 5.310 8.662 1.00 89.69 99 LEU A CA 1
ATOM 808 C C . LEU A 1 99 ? 11.424 5.747 9.322 1.00 89.69 99 LEU A C 1
ATOM 810 O O . LEU A 1 99 ? 11.622 6.930 9.571 1.00 89.69 99 LEU A O 1
ATOM 814 N N . LYS A 1 100 ? 12.347 4.811 9.576 1.00 79.81 100 LYS A N 1
ATOM 815 C CA . LYS A 1 100 ? 13.624 5.119 10.254 1.00 79.81 100 LYS A CA 1
ATOM 816 C C . LYS A 1 100 ? 14.502 6.111 9.482 1.00 79.81 100 LYS A C 1
ATOM 818 O O . LYS A 1 100 ? 15.226 6.883 10.095 1.00 79.81 100 LYS A O 1
ATOM 823 N N . ASN A 1 101 ? 14.410 6.093 8.152 1.00 74.94 101 ASN A N 1
ATOM 824 C CA . ASN A 1 101 ? 15.280 6.858 7.256 1.00 74.94 101 ASN A CA 1
ATOM 825 C C . ASN A 1 101 ? 14.597 8.107 6.671 1.00 74.94 101 ASN A C 1
ATOM 827 O O . ASN A 1 101 ? 15.150 8.735 5.772 1.00 74.94 101 ASN A O 1
ATOM 831 N N . ARG A 1 102 ? 13.392 8.459 7.139 1.00 74.88 102 ARG A N 1
ATOM 832 C CA . ARG A 1 102 ? 12.645 9.635 6.675 1.00 74.88 102 ARG A CA 1
ATOM 833 C C . ARG A 1 102 ? 12.260 10.491 7.876 1.00 74.88 102 ARG A C 1
ATOM 835 O O . ARG A 1 102 ? 11.774 9.972 8.876 1.00 74.88 102 ARG A O 1
ATOM 842 N N . LYS A 1 103 ? 12.471 11.805 7.765 1.00 69.94 103 LYS A N 1
ATOM 843 C CA . LYS A 1 103 ? 12.081 12.768 8.805 1.00 69.94 103 LYS A CA 1
ATOM 844 C C . LYS A 1 103 ? 10.556 12.828 8.968 1.00 69.94 103 LYS A C 1
ATOM 846 O O . LYS A 1 103 ? 10.060 12.936 10.086 1.00 69.94 103 LYS A O 1
ATOM 851 N N . ASP A 1 104 ? 9.841 12.662 7.857 1.00 83.50 104 ASP A N 1
ATOM 852 C CA . ASP A 1 104 ? 8.383 12.685 7.802 1.00 83.50 104 ASP A CA 1
ATOM 853 C C . ASP A 1 104 ? 7.786 11.277 7.882 1.00 83.50 104 ASP A C 1
ATOM 855 O O . ASP A 1 104 ? 8.322 10.302 7.343 1.00 83.50 104 ASP A O 1
ATOM 859 N N . SER A 1 105 ? 6.633 11.171 8.539 1.00 93.00 105 SER A N 1
ATOM 860 C CA . SER A 1 105 ? 5.822 9.957 8.517 1.00 93.00 105 SER A CA 1
ATOM 861 C C . SER A 1 105 ? 5.084 9.810 7.188 1.00 93.00 105 SER A C 1
ATOM 863 O O . SER A 1 105 ? 4.616 10.797 6.635 1.00 93.00 105 SER A O 1
ATOM 865 N N . VAL A 1 106 ? 4.919 8.578 6.714 1.00 95.56 106 VAL A N 1
ATOM 866 C CA . VAL A 1 106 ? 4.092 8.247 5.548 1.00 95.56 106 VAL A CA 1
ATOM 867 C C . VAL A 1 106 ? 2.633 8.173 5.992 1.00 95.56 106 VAL A C 1
ATOM 869 O O . VAL A 1 106 ? 2.273 7.305 6.795 1.00 95.56 106 VAL A O 1
ATOM 872 N N . SER A 1 107 ? 1.803 9.096 5.514 1.00 96.56 107 SER A N 1
ATOM 873 C CA . SER A 1 107 ? 0.351 9.055 5.706 1.00 96.56 107 SER A CA 1
ATOM 874 C C . SER A 1 107 ? -0.308 7.997 4.813 1.00 96.56 107 SER A C 1
ATOM 876 O O . SER A 1 107 ? 0.324 7.426 3.923 1.00 96.56 107 SER A O 1
ATOM 878 N N . LEU A 1 108 ? -1.597 7.728 5.045 1.00 96.75 108 LEU A N 1
ATOM 879 C CA . LEU A 1 108 ? -2.376 6.859 4.161 1.00 96.75 108 LEU A CA 1
ATOM 880 C C . LEU A 1 108 ? -2.434 7.427 2.733 1.00 96.75 108 LEU A C 1
ATOM 882 O O . LEU A 1 108 ? -2.225 6.690 1.774 1.00 96.75 108 LEU A O 1
ATOM 886 N N . ALA A 1 109 ? -2.657 8.739 2.603 1.00 96.88 109 ALA A N 1
ATOM 887 C CA . ALA A 1 109 ? -2.680 9.414 1.310 1.00 96.88 109 ALA A CA 1
ATOM 888 C C . ALA A 1 109 ? -1.323 9.306 0.598 1.00 96.88 109 ALA A C 1
ATOM 890 O O . ALA A 1 109 ? -1.294 8.964 -0.578 1.00 96.88 109 ALA A O 1
ATOM 891 N N . ASP A 1 110 ? -0.203 9.488 1.309 1.00 96.56 110 ASP A N 1
ATOM 892 C CA . ASP A 1 110 ? 1.139 9.338 0.722 1.00 96.56 110 ASP A CA 1
ATOM 893 C C . ASP A 1 110 ? 1.374 7.927 0.168 1.00 96.56 110 ASP A C 1
ATOM 895 O O . ASP A 1 110 ? 1.960 7.767 -0.902 1.00 96.56 110 ASP A O 1
ATOM 899 N N . LEU A 1 111 ? 0.917 6.893 0.887 1.00 97.38 111 LEU A N 1
ATOM 900 C CA . LEU A 1 111 ? 1.029 5.510 0.425 1.00 97.38 111 LEU A CA 1
ATOM 901 C C . LEU A 1 111 ? 0.198 5.275 -0.841 1.00 97.38 111 LEU A C 1
ATOM 903 O O . LEU A 1 111 ? 0.668 4.624 -1.772 1.00 97.38 111 LEU A O 1
ATOM 907 N N . LEU A 1 112 ? -1.024 5.805 -0.887 1.00 97.38 112 LEU A N 1
ATOM 908 C CA . LEU A 1 112 ? -1.897 5.666 -2.051 1.00 97.38 112 LEU A CA 1
ATOM 909 C C . LEU A 1 112 ? -1.356 6.443 -3.249 1.00 97.38 112 LEU A C 1
ATOM 911 O O . LEU A 1 112 ? -1.328 5.901 -4.346 1.00 97.38 112 LEU A O 1
ATOM 915 N N . VAL A 1 113 ? -0.831 7.652 -3.045 1.00 96.31 113 VAL A N 1
ATOM 916 C CA . VAL A 1 113 ? -0.112 8.403 -4.084 1.00 96.31 113 VAL A CA 1
ATOM 917 C C . VAL A 1 113 ? 1.059 7.578 -4.616 1.00 96.31 113 VAL A C 1
ATOM 919 O O . VAL A 1 113 ? 1.192 7.432 -5.828 1.00 96.31 113 VAL A O 1
ATOM 922 N N . LEU A 1 114 ? 1.860 6.963 -3.743 1.00 95.69 114 LEU A N 1
ATOM 923 C CA . LEU A 1 114 ? 2.950 6.077 -4.158 1.00 95.69 114 LEU A CA 1
ATOM 924 C C . LEU A 1 114 ? 2.441 4.905 -5.010 1.00 95.69 114 LEU A C 1
ATOM 926 O O . LEU A 1 114 ? 3.046 4.586 -6.032 1.00 95.69 114 LEU A O 1
ATOM 930 N N . PHE A 1 115 ? 1.319 4.288 -4.636 1.00 95.44 115 PHE A N 1
ATOM 931 C CA . PHE A 1 115 ? 0.669 3.253 -5.442 1.00 95.44 115 PHE A CA 1
ATOM 932 C C . PHE A 1 115 ? 0.269 3.790 -6.824 1.00 95.44 115 PHE A C 1
ATOM 934 O O . PHE A 1 115 ? 0.661 3.222 -7.841 1.00 95.44 115 PHE A O 1
ATOM 941 N N . THR A 1 116 ? -0.407 4.935 -6.896 1.00 92.75 116 THR A N 1
ATOM 942 C CA . THR A 1 116 ? -0.781 5.531 -8.192 1.00 92.75 116 THR A CA 1
ATOM 943 C C . THR A 1 116 ? 0.437 5.820 -9.074 1.00 92.75 116 THR A C 1
ATOM 945 O O . THR A 1 116 ? 0.423 5.562 -10.274 1.00 92.75 116 THR A O 1
ATOM 948 N N . GLN A 1 117 ? 1.539 6.275 -8.475 1.00 91.69 117 GLN A N 1
ATOM 949 C CA . GLN A 1 117 ? 2.776 6.553 -9.191 1.00 91.69 117 GLN A CA 1
ATOM 950 C C . GLN A 1 117 ? 3.465 5.268 -9.661 1.00 91.69 117 GLN A C 1
ATOM 952 O O . GLN A 1 117 ? 4.028 5.256 -10.754 1.00 91.69 117 GLN A O 1
ATOM 957 N N . LEU A 1 118 ? 3.396 4.172 -8.901 1.00 91.31 118 LEU A N 1
ATOM 958 C CA . LEU A 1 118 ? 3.922 2.873 -9.333 1.00 91.31 118 LEU A CA 1
ATOM 959 C C . LEU A 1 118 ? 3.248 2.367 -10.610 1.00 91.31 118 LEU A C 1
ATOM 961 O O . LEU A 1 118 ? 3.931 1.759 -11.426 1.00 91.31 118 LEU A O 1
ATOM 965 N N . ILE A 1 119 ? 1.967 2.668 -10.840 1.00 88.44 119 ILE A N 1
ATOM 966 C CA . ILE A 1 119 ? 1.283 2.310 -12.096 1.00 88.44 119 ILE A CA 1
ATOM 967 C C . ILE A 1 119 ? 1.972 2.957 -13.310 1.00 88.44 119 ILE A C 1
ATOM 969 O O . ILE A 1 119 ? 2.022 2.365 -14.386 1.00 88.44 119 ILE A O 1
ATOM 973 N N . TYR A 1 120 ? 2.527 4.159 -13.141 1.00 81.00 120 TYR A N 1
ATOM 974 C CA . TYR A 1 120 ? 3.188 4.911 -14.209 1.00 81.00 120 TYR A CA 1
ATOM 975 C C . TYR A 1 120 ? 4.696 4.632 -14.309 1.00 81.00 120 TYR A C 1
ATOM 977 O O . TYR A 1 120 ? 5.236 4.443 -15.399 1.00 81.00 120 TYR A O 1
ATOM 985 N N . TYR A 1 121 ? 5.395 4.616 -13.173 1.00 81.19 121 TYR A N 1
ATOM 986 C CA . TYR A 1 121 ? 6.851 4.461 -13.135 1.00 81.19 121 TYR A CA 1
ATOM 987 C C . TYR A 1 121 ? 7.307 3.009 -13.233 1.00 81.19 121 TYR A C 1
ATOM 989 O O . TYR A 1 121 ? 8.478 2.779 -13.536 1.00 81.19 121 TYR A O 1
ATOM 997 N N . SER A 1 122 ? 6.427 2.034 -12.979 1.00 74.94 122 SER A N 1
ATOM 998 C CA . SER A 1 122 ? 6.804 0.626 -13.058 1.00 74.94 122 SER A CA 1
ATOM 999 C C . SER A 1 122 ? 7.367 0.305 -14.450 1.00 74.94 122 SER A C 1
ATOM 1001 O O . SER A 1 122 ? 6.794 0.716 -15.468 1.00 74.94 122 SER A O 1
ATOM 1003 N N . PRO A 1 123 ? 8.506 -0.407 -14.523 1.00 67.44 123 PRO A N 1
ATOM 1004 C CA . PRO A 1 123 ? 8.996 -0.902 -15.797 1.00 67.44 123 PRO A CA 1
ATOM 1005 C C . PRO A 1 123 ? 7.928 -1.805 -16.417 1.00 67.44 123 PRO A C 1
ATOM 1007 O O . PRO A 1 123 ? 7.267 -2.576 -15.715 1.00 67.44 123 PRO A O 1
ATOM 1010 N N . SER A 1 124 ? 7.767 -1.729 -17.741 1.00 57.75 124 SER A N 1
ATOM 1011 C CA . SER A 1 124 ? 6.982 -2.736 -18.456 1.00 57.75 124 SER A CA 1
ATOM 1012 C C . SER A 1 124 ? 7.561 -4.100 -18.094 1.00 57.75 124 SER A C 1
ATOM 1014 O O . SER A 1 124 ? 8.773 -4.284 -18.203 1.00 57.75 124 SER A O 1
ATOM 1016 N N . CYS A 1 125 ? 6.719 -5.002 -17.579 1.00 48.94 125 CYS A N 1
ATOM 1017 C CA . CYS A 1 125 ? 7.157 -6.279 -17.020 1.00 48.94 125 CYS A CA 1
ATOM 1018 C C . CYS A 1 125 ? 8.204 -6.928 -17.945 1.00 48.94 125 CYS A C 1
ATOM 1020 O O . CYS A 1 125 ? 7.927 -7.066 -19.145 1.00 48.94 125 CYS A O 1
ATOM 1022 N N . PRO A 1 126 ? 9.402 -7.308 -17.452 1.00 44.66 126 PRO A N 1
ATOM 1023 C CA . PRO A 1 126 ? 10.292 -8.120 -18.260 1.00 44.66 126 PRO A CA 1
ATOM 1024 C C . PRO A 1 126 ? 9.510 -9.384 -18.597 1.00 44.66 126 PRO A C 1
ATOM 1026 O O . PRO A 1 126 ? 9.044 -10.073 -17.693 1.00 44.66 126 PRO A O 1
ATOM 1029 N N . LYS A 1 127 ? 9.300 -9.645 -19.891 1.00 43.56 127 LYS A N 1
ATOM 1030 C CA . LYS A 1 127 ? 8.575 -10.824 -20.369 1.00 43.56 127 LYS A CA 1
ATOM 1031 C C . LYS A 1 127 ? 9.275 -12.071 -19.824 1.00 43.56 127 LYS A C 1
ATOM 1033 O O . LYS A 1 127 ? 10.205 -12.576 -20.446 1.00 43.56 127 LYS A O 1
ATOM 1038 N N . MET A 1 128 ? 8.854 -12.570 -18.665 1.00 41.94 128 MET A N 1
ATOM 1039 C CA . MET A 1 128 ? 9.225 -13.896 -18.198 1.00 41.94 128 MET A CA 1
ATOM 1040 C C . MET A 1 128 ? 8.414 -14.875 -19.040 1.00 41.94 128 MET A C 1
ATOM 1042 O O . MET A 1 128 ? 7.305 -15.267 -18.696 1.00 41.94 128 MET A O 1
ATOM 1046 N N . THR A 1 129 ? 8.934 -15.205 -20.219 1.00 39.25 129 THR A N 1
ATOM 1047 C CA . THR A 1 129 ? 8.343 -16.207 -21.102 1.00 39.25 129 THR A CA 1
ATOM 1048 C C . THR A 1 129 ? 8.442 -17.581 -20.447 1.00 39.25 129 THR A C 1
ATOM 1050 O O . THR A 1 129 ? 9.476 -18.242 -20.529 1.00 39.25 129 THR A O 1
ATOM 1053 N N . SER A 1 130 ? 7.351 -18.010 -19.816 1.00 42.31 130 SER A N 1
ATOM 1054 C CA . SER A 1 130 ? 7.021 -19.416 -19.578 1.00 42.31 130 SER A CA 1
ATOM 1055 C C . SER A 1 130 ? 5.583 -19.660 -20.064 1.00 42.31 130 SER A C 1
ATOM 1057 O O . SER A 1 130 ? 4.681 -18.976 -19.583 1.00 42.31 130 SER A O 1
ATOM 1059 N N . PRO A 1 131 ? 5.316 -20.587 -21.007 1.00 40.97 131 PRO A N 1
ATOM 1060 C CA . PRO A 1 131 ? 4.022 -20.683 -21.700 1.00 40.97 131 PRO A CA 1
ATOM 1061 C C . PRO A 1 131 ? 2.863 -21.296 -20.885 1.00 40.97 131 PRO A C 1
ATOM 1063 O O . PRO A 1 131 ? 1.850 -21.656 -21.475 1.00 40.97 131 PRO A O 1
ATOM 1066 N N . GLY A 1 132 ? 3.002 -21.489 -19.568 1.00 43.56 132 GLY A N 1
ATOM 1067 C CA . GLY A 1 132 ? 2.112 -22.377 -18.799 1.00 43.56 132 GLY A CA 1
ATOM 1068 C C . GLY A 1 132 ? 1.112 -21.723 -17.837 1.00 43.56 132 GLY A C 1
ATOM 1069 O O . GLY A 1 132 ? 0.108 -22.346 -17.524 1.00 43.56 132 GLY A O 1
ATOM 1070 N N . HIS A 1 133 ? 1.357 -20.500 -17.358 1.00 45.19 133 HIS A N 1
ATOM 1071 C CA . HIS A 1 133 ? 0.468 -19.800 -16.417 1.00 45.19 133 HIS A CA 1
ATOM 1072 C C . HIS A 1 133 ? 0.667 -18.287 -16.563 1.00 45.19 133 HIS A C 1
ATOM 1074 O O . HIS A 1 133 ? 1.639 -17.732 -16.055 1.00 45.19 133 HIS A O 1
ATOM 1080 N N . LEU A 1 134 ? -0.225 -17.618 -17.296 1.00 46.41 134 LEU A N 1
ATOM 1081 C CA . LEU A 1 134 ? -0.174 -16.171 -17.521 1.00 46.41 134 LEU A CA 1
ATOM 1082 C C . LEU A 1 134 ? -0.891 -15.426 -16.383 1.00 46.41 134 LEU A C 1
ATOM 1084 O O . LEU A 1 134 ? -1.898 -14.764 -16.601 1.00 46.41 134 LEU A O 1
ATOM 1088 N N . GLU A 1 135 ? -0.397 -15.550 -15.153 1.00 53.88 135 GLU A N 1
ATOM 1089 C CA . GLU A 1 135 ? -0.740 -14.572 -14.118 1.00 53.88 135 GLU A CA 1
ATOM 1090 C C . GLU A 1 135 ? 0.238 -13.401 -14.252 1.00 53.88 135 GLU A C 1
ATOM 1092 O O . GLU A 1 135 ? 1.439 -13.520 -13.995 1.00 53.88 135 GLU A O 1
ATOM 1097 N N . ASN A 1 136 ? -0.270 -12.269 -14.741 1.00 60.97 136 ASN A N 1
ATOM 1098 C CA . ASN A 1 136 ? 0.512 -11.055 -14.945 1.00 60.97 136 ASN A CA 1
ATOM 1099 C C . ASN A 1 136 ? 0.795 -10.384 -13.593 1.00 60.97 136 ASN A C 1
ATOM 1101 O O . ASN A 1 136 ? 0.146 -9.409 -13.226 1.00 60.97 136 ASN A O 1
ATOM 1105 N N . TYR A 1 137 ? 1.809 -10.860 -12.870 1.00 73.69 137 TYR A N 1
ATOM 1106 C CA . TYR A 1 137 ? 2.288 -10.255 -11.618 1.00 73.69 137 TYR A CA 1
ATOM 1107 C C . TYR A 1 137 ? 3.004 -8.906 -11.820 1.00 73.69 137 TYR A C 1
ATOM 1109 O O . TYR A 1 137 ? 3.871 -8.530 -11.039 1.00 73.69 137 TYR A O 1
ATOM 1117 N N . SER A 1 138 ? 2.687 -8.145 -12.870 1.00 83.88 138 SER A N 1
ATOM 1118 C CA . SER A 1 138 ? 3.341 -6.855 -13.075 1.00 83.88 138 SER A CA 1
ATOM 1119 C C . SER A 1 138 ? 3.062 -5.924 -11.878 1.00 83.88 138 SER A C 1
ATOM 1121 O O . SER A 1 138 ? 1.934 -5.913 -11.373 1.00 83.88 138 SER A O 1
ATOM 1123 N N . PRO A 1 139 ? 4.050 -5.133 -11.406 1.00 87.75 139 PRO A N 1
ATOM 1124 C CA . PRO A 1 139 ? 3.839 -4.212 -10.289 1.00 87.75 139 PRO A CA 1
ATOM 1125 C C . PRO A 1 139 ? 2.660 -3.267 -10.529 1.00 87.75 139 PRO A C 1
ATOM 1127 O O . PRO A 1 139 ? 1.861 -3.048 -9.625 1.00 87.75 139 PRO A O 1
ATOM 1130 N N . ALA A 1 140 ? 2.526 -2.752 -11.756 1.00 88.94 140 ALA A N 1
ATOM 1131 C CA . ALA A 1 140 ? 1.410 -1.900 -12.145 1.00 88.94 140 ALA A CA 1
ATOM 1132 C C . ALA A 1 140 ? 0.066 -2.634 -12.023 1.00 88.94 140 ALA A C 1
ATOM 1134 O O . ALA A 1 140 ? -0.828 -2.124 -11.358 1.00 88.94 140 ALA A O 1
ATOM 1135 N N . SER A 1 141 ? -0.060 -3.845 -12.578 1.00 87.56 141 SER A N 1
ATOM 1136 C CA . SER A 1 141 ? -1.298 -4.640 -12.505 1.00 87.56 141 SER A CA 1
ATOM 1137 C C . SER A 1 141 ? -1.700 -4.942 -11.061 1.00 87.56 141 SER A C 1
ATOM 1139 O O . SER A 1 141 ? -2.854 -4.751 -10.691 1.00 87.56 141 SER A O 1
ATOM 1141 N N . MET A 1 142 ? -0.737 -5.337 -10.225 1.00 90.19 142 MET A N 1
ATOM 1142 C CA . MET A 1 142 ? -0.969 -5.641 -8.810 1.00 90.19 142 MET A CA 1
ATOM 1143 C C . MET A 1 142 ? -1.436 -4.422 -8.015 1.00 90.19 142 MET A C 1
ATOM 1145 O O . MET A 1 142 ? -2.312 -4.519 -7.155 1.00 90.19 142 MET A O 1
ATOM 1149 N N . VAL A 1 143 ? -0.848 -3.258 -8.291 1.00 93.19 143 VAL A N 1
ATOM 1150 C CA . VAL A 1 143 ? -1.266 -2.016 -7.646 1.00 93.19 143 VAL A CA 1
ATOM 1151 C C . VAL A 1 143 ? -2.654 -1.594 -8.125 1.00 93.19 143 VAL A C 1
ATOM 1153 O O . VAL A 1 143 ? -3.489 -1.237 -7.293 1.00 93.19 143 VAL A O 1
ATOM 1156 N N . THR A 1 144 ? -2.921 -1.673 -9.430 1.00 91.81 144 THR A N 1
ATOM 1157 C CA . THR A 1 144 ? -4.238 -1.381 -10.006 1.00 91.81 144 THR A CA 1
ATOM 1158 C C . THR A 1 144 ? -5.318 -2.251 -9.373 1.00 91.81 144 THR A C 1
ATOM 1160 O O . THR A 1 144 ? -6.327 -1.714 -8.930 1.00 91.81 144 THR A O 1
ATOM 1163 N N . GLU A 1 145 ? -5.086 -3.558 -9.230 1.00 91.62 145 GLU A N 1
ATOM 1164 C CA . GLU A 1 145 ? -6.038 -4.476 -8.593 1.00 91.62 145 GLU A CA 1
ATOM 1165 C C . GLU A 1 145 ? -6.385 -4.039 -7.161 1.00 91.62 145 GLU A C 1
ATOM 1167 O O . GLU A 1 145 ? -7.556 -3.988 -6.784 1.00 91.62 145 GLU A O 1
ATOM 1172 N N . ILE A 1 146 ? -5.387 -3.639 -6.368 1.00 93.75 146 ILE A N 1
ATOM 1173 C CA . ILE A 1 146 ? -5.624 -3.132 -5.010 1.00 93.75 146 ILE A CA 1
ATOM 1174 C C . ILE A 1 146 ? -6.446 -1.842 -5.034 1.00 93.75 146 ILE A C 1
ATOM 1176 O O . ILE A 1 146 ? -7.364 -1.698 -4.227 1.00 93.75 146 ILE A O 1
ATOM 1180 N N . LEU A 1 147 ? -6.139 -0.903 -5.933 1.00 94.69 147 LEU A N 1
ATOM 1181 C CA . LEU A 1 147 ? -6.906 0.339 -6.048 1.00 94.69 147 LEU 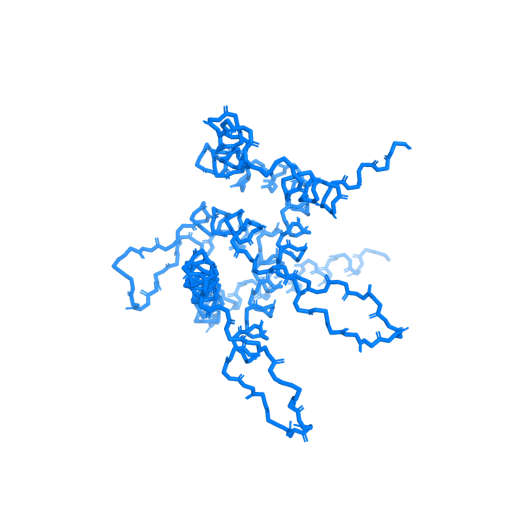A CA 1
ATOM 1182 C C . LEU A 1 147 ? -8.353 0.070 -6.487 1.00 94.69 147 LEU A C 1
ATOM 1184 O O . LEU A 1 147 ? -9.259 0.692 -5.936 1.00 94.69 147 LEU A O 1
ATOM 1188 N N . CYS A 1 148 ? -8.582 -0.882 -7.396 1.00 93.25 148 CYS A N 1
ATOM 1189 C CA . CYS A 1 148 ? -9.918 -1.328 -7.795 1.00 93.25 148 CYS A CA 1
ATOM 1190 C C . CYS A 1 148 ? -10.690 -1.913 -6.607 1.00 93.25 148 CYS A C 1
ATOM 1192 O O . CYS A 1 148 ? -11.784 -1.443 -6.313 1.00 93.25 148 CYS A O 1
ATOM 1194 N N . ILE A 1 149 ? -10.086 -2.825 -5.836 1.00 92.31 149 ILE A N 1
ATOM 1195 C CA . ILE A 1 149 ? -10.714 -3.397 -4.630 1.00 92.31 149 ILE A CA 1
ATOM 1196 C C . ILE A 1 149 ? -11.109 -2.301 -3.627 1.00 92.31 149 ILE A C 1
ATOM 1198 O O . ILE A 1 149 ? -12.161 -2.380 -2.987 1.00 92.31 149 ILE A O 1
ATOM 1202 N N . LEU A 1 150 ? -10.269 -1.274 -3.462 1.00 93.56 150 LEU A N 1
ATOM 1203 C CA . LEU A 1 150 ? -10.588 -0.133 -2.602 1.00 93.56 150 LEU A CA 1
ATOM 1204 C C . LEU A 1 150 ? -11.710 0.737 -3.184 1.00 93.56 150 LEU A C 1
ATOM 1206 O O . LEU A 1 150 ? -12.477 1.303 -2.410 1.00 93.56 150 LEU A O 1
ATOM 1210 N N . CYS A 1 151 ? -11.806 0.845 -4.509 1.00 92.88 151 CYS A N 1
ATOM 1211 C CA . CYS A 1 151 ? -12.841 1.604 -5.208 1.00 92.88 151 CYS A CA 1
ATOM 1212 C C . CYS A 1 151 ? -14.216 0.925 -5.131 1.00 92.88 151 CYS A C 1
ATOM 1214 O O . CYS A 1 151 ? -15.215 1.603 -4.894 1.00 92.88 151 CYS A O 1
ATOM 1216 N N . ASP A 1 152 ? -14.257 -0.405 -5.240 1.00 92.38 152 ASP A N 1
ATOM 1217 C CA . ASP A 1 152 ? -15.494 -1.199 -5.224 1.00 92.38 152 ASP A CA 1
ATOM 1218 C C . ASP A 1 152 ? -16.239 -1.123 -3.882 1.00 92.38 152 ASP A C 1
ATOM 1220 O O . ASP A 1 152 ? -17.453 -1.321 -3.808 1.00 92.38 152 ASP A O 1
ATOM 1224 N N . GLN A 1 153 ? -15.523 -0.826 -2.795 1.00 90.06 153 GLN A N 1
ATOM 1225 C CA . GLN A 1 153 ? -16.106 -0.666 -1.467 1.00 90.06 153 GLN A CA 1
ATOM 1226 C C . GLN A 1 153 ? -16.280 0.812 -1.132 1.00 90.06 153 GLN A C 1
ATOM 1228 O O . GLN A 1 153 ? -15.303 1.512 -0.875 1.00 90.06 153 GLN A O 1
ATOM 1233 N N . LYS A 1 154 ? -17.532 1.273 -1.048 1.00 91.44 154 LYS A N 1
ATOM 1234 C CA . LYS A 1 154 ? -17.887 2.682 -0.808 1.00 91.44 154 LYS A CA 1
ATOM 1235 C C . LYS A 1 154 ? -17.116 3.316 0.355 1.00 91.44 154 LYS A C 1
ATOM 1237 O O . LYS A 1 154 ? -16.573 4.407 0.209 1.00 91.44 154 LYS A O 1
ATOM 1242 N N . GLU A 1 155 ? -17.042 2.651 1.505 1.00 90.88 155 GLU A N 1
ATOM 1243 C CA . GLU A 1 155 ? -16.355 3.174 2.691 1.00 90.88 155 GLU A CA 1
ATOM 1244 C C . GLU A 1 155 ? -14.835 3.252 2.493 1.00 90.88 155 GLU A C 1
ATOM 1246 O O . GLU A 1 155 ? -14.189 4.171 2.995 1.00 90.88 155 GLU A O 1
ATOM 1251 N N . CYS A 1 156 ? -14.253 2.299 1.761 1.00 92.94 156 CYS A N 1
ATOM 1252 C CA . CYS A 1 156 ? -12.835 2.316 1.414 1.00 92.94 156 CYS A CA 1
ATOM 1253 C C . CYS A 1 156 ? -12.541 3.415 0.393 1.00 92.94 156 CYS A C 1
ATOM 1255 O O . CYS A 1 156 ? -11.582 4.157 0.579 1.00 92.94 156 CYS A O 1
ATOM 1257 N N . ALA A 1 157 ? -13.381 3.576 -0.629 1.00 94.19 157 ALA A N 1
ATOM 1258 C CA . ALA A 1 157 ? -13.236 4.615 -1.639 1.00 94.19 157 ALA A CA 1
ATOM 1259 C C . ALA A 1 157 ? -13.271 6.013 -1.010 1.00 94.19 157 ALA A C 1
ATOM 1261 O O . ALA A 1 157 ? -12.399 6.828 -1.301 1.00 94.19 157 ALA A O 1
ATOM 1262 N N . ILE A 1 158 ? -14.207 6.264 -0.088 1.00 94.56 158 ILE A N 1
ATOM 1263 C CA . ILE A 1 158 ? -14.318 7.545 0.626 1.00 94.56 158 ILE A CA 1
ATOM 1264 C C . ILE A 1 158 ? -13.058 7.841 1.452 1.00 94.56 158 ILE A C 1
ATOM 1266 O O . ILE A 1 158 ? -12.515 8.938 1.375 1.00 94.56 158 ILE A O 1
ATOM 1270 N N . GLU A 1 159 ? -12.576 6.868 2.226 1.00 93.69 159 GLU A N 1
ATOM 1271 C CA . GLU A 1 159 ? -11.444 7.062 3.145 1.00 93.69 159 GLU A CA 1
ATOM 1272 C C . GLU A 1 159 ? -10.071 7.039 2.448 1.00 93.69 159 GLU A C 1
ATOM 1274 O O . GLU A 1 159 ? -9.112 7.629 2.946 1.00 93.69 159 GLU A O 1
ATOM 1279 N N . CYS A 1 160 ? -9.952 6.337 1.318 1.00 94.50 160 CYS A N 1
ATOM 1280 C CA . CYS A 1 160 ? -8.692 6.146 0.601 1.00 94.50 160 CYS A CA 1
ATOM 1281 C C . CYS A 1 160 ? -8.602 7.012 -0.662 1.00 94.50 160 CYS A C 1
ATOM 1283 O O . CYS A 1 160 ? -7.623 7.730 -0.852 1.00 94.50 160 CYS A O 1
ATOM 1285 N N . LEU A 1 161 ? -9.592 6.918 -1.551 1.00 94.12 161 LEU A N 1
ATOM 1286 C CA . LEU A 1 161 ? -9.489 7.413 -2.927 1.00 94.12 161 LEU A CA 1
ATOM 1287 C C . LEU A 1 161 ? -10.103 8.800 -3.117 1.00 94.12 161 LEU A C 1
ATOM 1289 O O . LEU A 1 161 ? -9.596 9.564 -3.929 1.00 94.12 161 LEU A O 1
ATOM 1293 N N . TYR A 1 162 ? -11.135 9.174 -2.353 1.00 93.50 162 TYR A N 1
ATOM 1294 C CA . TYR A 1 162 ? -11.788 10.494 -2.442 1.00 93.50 162 TYR A CA 1
ATOM 1295 C C . TYR A 1 162 ? -11.012 11.596 -1.705 1.00 93.50 162 TYR A C 1
ATOM 1297 O O . TYR A 1 162 ? -11.571 12.570 -1.204 1.00 93.50 162 TYR A O 1
ATOM 1305 N N . ASN A 1 163 ? -9.695 11.439 -1.629 1.00 93.44 163 ASN A N 1
ATOM 1306 C CA . ASN A 1 163 ? -8.780 12.439 -1.121 1.00 93.44 163 ASN A CA 1
ATOM 1307 C C . ASN A 1 163 ? -8.211 13.233 -2.303 1.00 93.44 163 ASN A C 1
ATOM 1309 O O . ASN A 1 163 ? -7.665 12.635 -3.227 1.00 93.44 163 ASN A O 1
ATOM 1313 N N . ASN A 1 164 ? -8.277 14.567 -2.255 1.00 94.81 164 ASN A N 1
ATOM 1314 C CA . ASN A 1 164 ? -7.814 15.423 -3.354 1.00 94.81 164 ASN A CA 1
ATOM 1315 C C . ASN A 1 164 ? -6.377 15.108 -3.793 1.00 94.81 164 ASN A C 1
ATOM 1317 O O . ASN A 1 164 ? -6.107 15.056 -4.983 1.00 94.81 164 ASN A O 1
ATOM 1321 N N . THR A 1 165 ? -5.459 14.836 -2.863 1.00 95.44 165 THR A N 1
ATOM 1322 C CA . THR A 1 165 ? -4.067 14.506 -3.204 1.00 95.44 165 THR A CA 1
ATOM 1323 C C . THR A 1 165 ? -3.963 13.193 -3.984 1.00 95.44 165 THR A C 1
ATOM 1325 O O . THR A 1 165 ? -3.161 13.089 -4.909 1.00 95.44 165 THR A O 1
ATOM 1328 N N . VAL A 1 166 ? -4.786 12.199 -3.639 1.00 95.50 166 VAL A N 1
ATOM 1329 C CA . VAL A 1 166 ? -4.834 10.907 -4.341 1.00 95.50 166 VAL A CA 1
ATOM 1330 C C . VAL A 1 166 ? -5.495 11.063 -5.711 1.00 95.50 166 VAL A C 1
ATOM 1332 O O . VAL A 1 166 ? -4.973 10.542 -6.692 1.00 95.50 166 VAL A O 1
ATOM 1335 N N . ILE A 1 167 ? -6.589 11.826 -5.799 1.00 94.44 167 ILE A N 1
ATOM 1336 C CA . ILE A 1 167 ? -7.267 12.140 -7.066 1.00 94.44 167 ILE A CA 1
ATOM 1337 C C . ILE A 1 167 ? -6.309 12.855 -8.023 1.00 94.44 167 ILE A C 1
ATOM 1339 O O . ILE A 1 167 ? -6.161 12.428 -9.164 1.00 94.44 167 ILE A O 1
ATOM 1343 N N . GLU A 1 168 ? -5.609 13.892 -7.564 1.00 93.81 168 GLU A N 1
ATOM 1344 C CA . GLU A 1 168 ? -4.625 14.607 -8.385 1.00 93.81 168 GLU A CA 1
ATOM 1345 C C . GLU A 1 168 ? -3.515 13.673 -8.880 1.00 93.81 168 GLU A C 1
ATOM 1347 O O . GLU A 1 168 ? -3.126 13.728 -10.046 1.00 93.81 168 GLU A O 1
ATOM 1352 N N . ALA A 1 169 ? -3.040 12.756 -8.032 1.00 92.56 169 ALA A N 1
ATOM 1353 C CA . ALA A 1 169 ? -2.038 11.775 -8.435 1.00 92.56 169 ALA A CA 1
ATOM 1354 C C . ALA A 1 169 ? -2.565 10.782 -9.491 1.00 92.56 169 ALA A C 1
ATOM 1356 O O . ALA A 1 169 ? -1.835 10.463 -10.431 1.00 92.56 169 ALA A O 1
ATOM 1357 N N . LEU A 1 170 ? -3.830 10.350 -9.391 1.00 91.00 170 LEU A N 1
ATOM 1358 C CA . LEU A 1 170 ? -4.498 9.524 -10.410 1.00 91.00 170 LEU A CA 1
ATOM 1359 C C . LEU A 1 170 ? -4.675 10.266 -11.740 1.00 91.00 170 LEU A C 1
ATOM 1361 O O . LEU A 1 170 ? -4.544 9.658 -12.800 1.00 91.00 170 LEU A O 1
ATOM 1365 N N . LEU A 1 171 ? -4.971 11.566 -11.695 1.00 90.50 171 LEU A N 1
ATOM 1366 C CA . LEU A 1 171 ? -5.187 12.398 -12.884 1.00 90.50 171 LEU A CA 1
ATOM 1367 C C . LEU A 1 171 ? -3.881 12.874 -13.531 1.00 90.50 171 LEU A C 1
ATOM 1369 O O . LEU A 1 171 ? -3.876 13.251 -14.705 1.00 90.50 171 LEU A O 1
ATOM 1373 N N . GLN A 1 172 ? -2.759 12.824 -12.810 1.00 88.00 172 GLN A N 1
ATOM 1374 C CA . GLN A 1 172 ? -1.473 13.329 -13.285 1.00 88.00 172 GLN A CA 1
ATOM 1375 C C . GLN A 1 172 ? -1.031 12.772 -14.655 1.00 88.00 172 GLN A C 1
ATOM 1377 O O . GLN A 1 172 ? -0.561 13.566 -15.476 1.00 88.00 172 GLN A O 1
ATOM 1382 N N . PRO A 1 173 ? -1.187 11.470 -14.976 1.00 82.00 173 PRO A N 1
ATOM 1383 C CA . PRO A 1 173 ? -0.866 10.951 -16.306 1.00 82.00 173 PRO A CA 1
ATOM 1384 C C . PRO A 1 173 ? -1.702 11.599 -17.418 1.00 82.00 173 PRO A C 1
ATOM 1386 O O . PRO A 1 173 ? -1.169 11.917 -18.481 1.00 82.00 173 PRO A O 1
ATOM 1389 N N . ILE A 1 174 ? -2.986 11.866 -17.161 1.00 84.12 174 ILE A N 1
ATOM 1390 C CA . ILE A 1 174 ? -3.893 12.526 -18.111 1.00 84.12 174 ILE A CA 1
ATOM 1391 C C . ILE A 1 174 ? -3.475 13.984 -18.293 1.00 84.12 174 ILE A C 1
ATOM 1393 O O . ILE A 1 174 ? -3.349 14.455 -19.422 1.00 84.12 174 ILE A O 1
ATOM 1397 N N . HIS A 1 175 ? -3.180 14.692 -17.201 1.00 85.19 175 HIS A N 1
ATOM 1398 C CA . HIS A 1 175 ? -2.678 16.064 -17.267 1.00 85.19 175 HIS A CA 1
ATOM 1399 C C . HIS A 1 175 ? -1.372 16.161 -18.064 1.00 85.19 175 HIS A C 1
ATOM 1401 O O . HIS A 1 175 ? -1.207 17.083 -18.864 1.00 85.19 175 HIS A O 1
ATOM 1407 N N . ASN A 1 176 ? -0.453 15.212 -17.877 1.00 80.94 176 ASN A N 1
ATOM 1408 C CA . ASN A 1 176 ? 0.798 15.153 -18.629 1.00 80.94 176 ASN A CA 1
ATOM 1409 C C . ASN A 1 176 ? 0.544 14.883 -20.119 1.00 80.94 176 ASN A C 1
ATOM 1411 O O . ASN A 1 176 ? 1.140 15.552 -20.961 1.00 80.94 176 ASN A O 1
ATOM 1415 N N . LEU A 1 177 ? -0.374 13.967 -20.443 1.00 77.38 177 LEU A N 1
ATOM 1416 C CA . LEU A 1 177 ? -0.783 13.682 -21.820 1.00 77.38 177 LEU A CA 1
ATOM 1417 C C . LEU A 1 177 ? -1.395 14.917 -22.494 1.00 77.38 177 LEU A C 1
ATOM 1419 O O . LEU A 1 177 ? -1.047 15.239 -23.625 1.00 77.38 177 LEU A O 1
ATOM 1423 N N . MET A 1 178 ? -2.268 15.641 -21.792 1.00 82.94 178 MET A N 1
ATOM 1424 C CA . MET A 1 178 ? -2.912 16.852 -22.308 1.00 82.94 178 MET A CA 1
ATOM 1425 C C . MET A 1 178 ? -1.926 18.010 -22.516 1.00 82.94 178 MET A C 1
ATOM 1427 O O . MET A 1 178 ? -2.107 18.809 -23.432 1.00 82.94 178 MET A O 1
ATOM 1431 N N . LYS A 1 179 ? -0.881 18.108 -21.684 1.00 81.19 179 LYS A N 1
ATOM 1432 C CA . LYS A 1 179 ? 0.193 19.111 -21.812 1.00 81.19 179 LYS A CA 1
ATOM 1433 C C . LYS A 1 179 ? 1.261 18.717 -22.849 1.00 81.19 179 LYS A C 1
ATOM 1435 O O . LYS A 1 179 ? 2.010 19.581 -23.299 1.00 81.19 179 LYS A O 1
ATOM 1440 N N . GLY A 1 180 ? 1.344 17.435 -23.215 1.00 59.28 180 GLY A N 1
ATOM 1441 C CA . GLY A 1 180 ? 2.346 16.861 -24.113 1.00 59.28 180 GLY A CA 1
ATOM 1442 C C . GLY A 1 180 ? 1.884 16.762 -25.569 1.00 59.28 180 GLY A C 1
ATOM 1443 O O . GLY A 1 180 ? 1.225 15.812 -25.982 1.00 59.28 180 GLY A O 1
ATOM 1444 N N . THR A 1 181 ? 2.297 17.720 -26.392 1.00 51.38 181 THR A N 1
ATOM 1445 C CA . THR A 1 181 ? 2.121 17.726 -27.849 1.00 51.38 181 THR A CA 1
ATOM 1446 C C . THR A 1 181 ? 2.805 16.513 -28.519 1.00 51.38 181 THR A C 1
ATOM 1448 O O . THR A 1 181 ? 4.026 16.401 -28.522 1.00 51.38 181 THR A O 1
ATOM 1451 N N . LYS A 1 182 ? 2.016 15.632 -29.156 1.00 48.59 182 LYS A N 1
ATOM 1452 C CA . LYS A 1 182 ? 2.356 14.702 -30.268 1.00 48.59 182 LYS A CA 1
ATOM 1453 C C . LYS A 1 182 ? 3.488 13.658 -30.151 1.00 48.59 182 LYS A C 1
ATOM 1455 O O . LYS A 1 182 ? 3.582 12.846 -31.072 1.00 48.59 182 LYS A O 1
ATOM 1460 N N . VAL A 1 183 ? 4.294 13.574 -29.094 1.00 46.00 183 VAL A N 1
ATOM 1461 C CA . VAL A 1 183 ? 5.335 12.525 -28.997 1.00 46.00 183 VAL A CA 1
ATOM 1462 C C . VAL A 1 183 ? 4.889 11.402 -28.052 1.00 46.00 183 VAL A C 1
ATOM 1464 O O . VAL A 1 183 ? 4.852 11.562 -26.841 1.00 46.00 183 VAL A O 1
ATOM 1467 N N . SER A 1 184 ? 4.556 10.257 -28.658 1.00 48.09 184 SER A N 1
ATOM 1468 C CA . SER A 1 184 ? 4.185 8.964 -28.049 1.00 48.09 184 SER A CA 1
ATOM 1469 C C . SER A 1 184 ? 2.753 8.791 -27.514 1.00 48.09 184 SER A C 1
ATOM 1471 O O . SER A 1 184 ? 2.494 8.246 -26.441 1.00 48.09 184 SER A O 1
ATOM 1473 N N . ILE A 1 185 ? 1.775 9.108 -28.367 1.00 46.38 185 ILE A N 1
ATOM 1474 C CA . ILE A 1 185 ? 0.400 8.589 -28.234 1.00 46.38 185 ILE A CA 1
ATOM 1475 C C . ILE A 1 185 ? 0.390 7.039 -28.217 1.00 46.38 185 ILE A C 1
ATOM 1477 O O . ILE A 1 185 ? -0.492 6.440 -27.617 1.00 46.38 185 ILE A O 1
ATOM 1481 N N . LYS A 1 186 ? 1.394 6.363 -28.800 1.00 45.56 186 LYS A N 1
ATOM 1482 C CA . LYS A 1 186 ? 1.465 4.891 -28.836 1.00 45.56 186 LYS A CA 1
ATOM 1483 C C . LYS A 1 186 ? 1.742 4.244 -27.474 1.00 45.56 186 LYS A C 1
ATOM 1485 O O . LYS A 1 186 ? 1.109 3.240 -27.177 1.00 45.56 186 LYS A O 1
ATOM 1490 N N . GLU A 1 187 ? 2.624 4.794 -26.641 1.00 50.34 187 GLU A N 1
ATOM 1491 C CA . GLU A 1 187 ? 2.903 4.221 -25.309 1.00 50.34 187 GLU A CA 1
ATOM 1492 C C . GLU A 1 187 ? 1.776 4.520 -24.314 1.00 50.34 187 GLU A C 1
ATOM 1494 O O . GLU A 1 187 ? 1.407 3.655 -23.522 1.00 50.34 187 GLU A O 1
ATOM 1499 N N . SER A 1 188 ? 1.155 5.700 -24.427 1.00 46.84 188 SER A N 1
ATOM 1500 C CA . SER A 1 188 ? -0.001 6.081 -23.604 1.00 46.84 188 SER A CA 1
ATOM 1501 C C . SER A 1 188 ? -1.274 5.313 -23.983 1.00 46.84 188 SER A C 1
ATOM 1503 O O . SER A 1 188 ? -2.020 4.896 -23.103 1.00 46.84 188 SER A O 1
ATOM 1505 N N . LEU A 1 189 ? -1.518 5.049 -25.274 1.00 47.09 189 LEU A N 1
ATOM 1506 C CA . LEU A 1 189 ? -2.630 4.189 -25.698 1.00 47.09 189 LEU A CA 1
ATOM 1507 C C . LEU A 1 189 ? -2.406 2.731 -25.301 1.00 47.09 189 LEU A C 1
ATOM 1509 O O . LEU A 1 189 ? -3.364 2.073 -24.922 1.00 47.09 189 LEU A O 1
ATOM 1513 N N . ASN A 1 190 ? -1.167 2.233 -25.322 1.00 47.06 190 ASN A N 1
ATOM 1514 C CA . ASN A 1 190 ? -0.874 0.890 -24.819 1.00 47.06 190 ASN A CA 1
ATOM 1515 C C . ASN A 1 190 ? -1.102 0.805 -23.296 1.00 47.06 190 ASN A C 1
ATOM 1517 O O . ASN A 1 190 ? -1.606 -0.198 -22.811 1.00 47.06 190 ASN A O 1
ATOM 1521 N N . TRP A 1 191 ? -0.820 1.875 -22.541 1.00 52.47 191 TRP A N 1
ATOM 1522 C CA . TRP A 1 191 ? -1.137 1.972 -21.108 1.00 52.47 191 TRP A CA 1
ATOM 1523 C C . TRP A 1 191 ? -2.648 1.937 -20.824 1.00 52.47 191 TRP A C 1
ATOM 1525 O O . TRP A 1 191 ? -3.071 1.222 -19.915 1.00 52.47 191 TRP A O 1
ATOM 1535 N N . ILE A 1 192 ? -3.455 2.650 -21.621 1.00 51.88 192 ILE A N 1
ATOM 1536 C CA . ILE A 1 192 ? -4.926 2.625 -21.531 1.00 51.88 192 ILE A CA 1
ATOM 1537 C C . ILE A 1 192 ? -5.466 1.249 -21.944 1.00 51.88 192 ILE A C 1
ATOM 1539 O O . ILE A 1 192 ? -6.242 0.654 -21.208 1.00 51.88 192 ILE A O 1
ATOM 1543 N N . LEU A 1 193 ? -5.026 0.709 -23.082 1.00 48.53 193 LEU A N 1
ATOM 1544 C CA . LEU A 1 193 ? -5.532 -0.553 -23.635 1.00 48.53 193 LEU A CA 1
ATOM 1545 C C . LEU A 1 193 ? -5.149 -1.785 -22.802 1.00 48.53 193 LEU A C 1
ATOM 1547 O O . LEU A 1 193 ? -5.896 -2.755 -22.797 1.00 48.53 193 LEU A O 1
ATOM 1551 N N . VAL A 1 194 ? -4.009 -1.769 -22.103 1.00 53.72 194 VAL A N 1
ATOM 1552 C CA . VAL A 1 194 ? -3.556 -2.903 -21.273 1.00 53.72 194 VAL A CA 1
ATOM 1553 C C . VAL A 1 194 ? -4.170 -2.893 -19.869 1.00 53.72 194 VAL A C 1
ATOM 1555 O O . VAL A 1 194 ? -4.316 -3.955 -19.274 1.00 53.72 194 VAL A O 1
ATOM 1558 N N . ASN A 1 195 ? -4.525 -1.726 -19.320 1.00 43.66 195 ASN A N 1
ATOM 1559 C CA . ASN A 1 195 ? -4.994 -1.617 -17.928 1.00 43.66 195 ASN A CA 1
ATOM 1560 C C . ASN A 1 195 ? -6.469 -1.248 -17.788 1.00 43.66 195 ASN A C 1
ATOM 1562 O O . ASN A 1 195 ? -7.0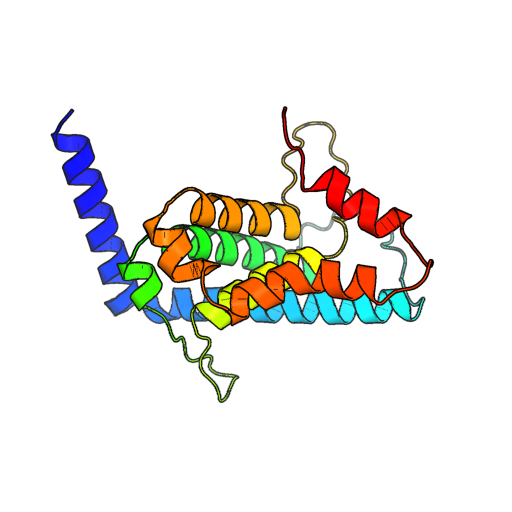06 -1.300 -16.684 1.00 43.66 195 ASN A O 1
ATOM 1566 N N . ILE A 1 196 ? -7.121 -0.868 -18.882 1.00 45.72 196 ILE A N 1
ATOM 1567 C CA . ILE A 1 196 ? -8.536 -0.537 -18.903 1.00 45.72 196 ILE A CA 1
ATOM 1568 C C . ILE A 1 196 ? -9.214 -1.466 -19.910 1.00 45.72 196 ILE A C 1
ATOM 1570 O O . ILE A 1 196 ? -9.575 -1.074 -21.018 1.00 45.72 196 ILE A O 1
ATOM 1574 N N . GLN A 1 197 ? -9.379 -2.724 -19.515 1.00 37.88 197 GLN A N 1
ATOM 1575 C CA . GLN A 1 197 ? -10.320 -3.615 -20.177 1.00 37.88 197 GLN A CA 1
ATOM 1576 C C . GLN A 1 197 ? -11.701 -3.337 -19.572 1.00 37.88 197 GLN A C 1
ATOM 1578 O O . GLN A 1 197 ? -12.117 -3.975 -18.611 1.00 37.88 197 GLN A O 1
ATOM 1583 N N . TRP A 1 198 ? -12.371 -2.293 -20.071 1.00 37.19 198 TRP A N 1
ATOM 1584 C CA . TRP A 1 198 ? -13.812 -2.161 -19.870 1.00 37.19 198 TRP A CA 1
ATOM 1585 C C . TRP A 1 198 ? -14.467 -3.232 -20.741 1.00 37.19 198 TRP A C 1
ATOM 1587 O O . TRP A 1 198 ? -14.584 -3.048 -21.952 1.00 37.19 198 TRP A O 1
ATOM 1597 N N . ASP A 1 199 ? -14.856 -4.353 -20.140 1.00 31.86 199 ASP A N 1
ATOM 1598 C CA . ASP A 1 199 ? -15.860 -5.219 -20.749 1.00 31.86 199 ASP A CA 1
ATOM 1599 C C . ASP A 1 199 ? -17.177 -4.423 -20.760 1.00 31.86 199 ASP A C 1
ATOM 1601 O O . ASP A 1 199 ? -17.756 -4.142 -19.707 1.00 31.86 199 ASP A O 1
ATOM 1605 N N . PHE A 1 200 ? -17.583 -3.977 -21.951 1.00 36.66 200 PHE A N 1
ATOM 1606 C CA . PHE A 1 200 ? -18.938 -3.499 -22.231 1.00 36.66 200 PHE A CA 1
ATOM 1607 C C . PHE A 1 200 ? -19.817 -4.678 -22.642 1.00 36.66 200 PHE A C 1
ATOM 1609 O O . PHE A 1 200 ? -19.317 -5.537 -23.406 1.00 36.66 200 PHE A O 1
#

Radius of gyration: 18.9 Å; chains: 1; bounding box: 46×42×50 Å